Protein AF-K1RRK0-F1 (afdb_monomer_lite)

Structure (mmCIF, N/CA/C/O backbone):
data_AF-K1RRK0-F1
#
_entry.id   AF-K1RRK0-F1
#
loop_
_atom_site.group_PDB
_atom_site.id
_atom_site.type_symbol
_atom_site.label_atom_id
_atom_site.label_alt_id
_atom_site.label_comp_id
_atom_site.label_asym_id
_atom_site.label_entity_id
_atom_site.label_seq_id
_atom_site.pdbx_PDB_ins_code
_atom_site.Cartn_x
_atom_site.Cartn_y
_atom_site.Cartn_z
_atom_site.occupancy
_atom_site.B_iso_or_equiv
_atom_site.auth_seq_id
_atom_site.auth_comp_id
_atom_site.auth_asym_id
_atom_site.auth_atom_id
_atom_site.pdbx_PDB_model_num
ATOM 1 N N . ALA A 1 1 ? -14.732 8.824 18.176 1.00 75.38 1 ALA A N 1
ATOM 2 C CA . ALA A 1 1 ? -15.498 7.648 17.730 1.00 75.38 1 ALA A CA 1
ATOM 3 C C . ALA A 1 1 ? -16.719 8.051 16.905 1.00 75.38 1 ALA A C 1
ATOM 5 O O . ALA A 1 1 ? -17.350 9.071 17.189 1.00 75.38 1 ALA A O 1
ATOM 6 N N . LEU A 1 2 ? -17.026 7.263 15.872 1.00 87.94 2 LEU A N 1
ATOM 7 C CA . LEU A 1 2 ? -18.271 7.353 15.102 1.00 87.94 2 LEU A CA 1
ATOM 8 C C . LEU A 1 2 ? -19.446 6.807 15.921 1.00 87.94 2 LEU A C 1
ATOM 10 O O . LEU A 1 2 ? -19.281 5.897 16.734 1.00 87.94 2 LEU A O 1
ATOM 14 N N . THR A 1 3 ? -20.638 7.340 15.689 1.00 91.38 3 THR A N 1
ATOM 15 C CA . THR A 1 3 ? -21.885 6.834 16.266 1.00 91.38 3 THR A CA 1
ATOM 16 C C . THR A 1 3 ? -22.521 5.784 15.354 1.00 91.38 3 THR A C 1
ATOM 18 O O . THR A 1 3 ? -22.341 5.792 14.137 1.00 91.38 3 THR A O 1
ATOM 21 N N . ALA A 1 4 ? -23.341 4.899 15.927 1.00 91.94 4 ALA A N 1
ATOM 22 C CA . ALA A 1 4 ? -24.098 3.925 15.137 1.00 91.94 4 ALA A CA 1
ATOM 23 C C . ALA A 1 4 ? -25.054 4.592 14.128 1.00 91.94 4 ALA A C 1
ATOM 25 O O . ALA A 1 4 ? -25.314 4.025 13.070 1.00 91.94 4 ALA A O 1
ATOM 26 N N . GLY A 1 5 ? -25.567 5.788 14.445 1.00 93.75 5 GLY A N 1
ATOM 27 C CA . GLY A 1 5 ? -26.421 6.560 13.542 1.00 93.75 5 GLY A CA 1
ATOM 28 C C . GLY A 1 5 ? -25.680 7.010 12.286 1.00 93.75 5 GLY A C 1
ATOM 29 O O . GLY A 1 5 ? -26.199 6.847 11.190 1.00 93.75 5 GLY A O 1
ATOM 30 N N . GLU A 1 6 ? -24.443 7.488 12.435 1.00 92.50 6 GLU A N 1
ATOM 31 C CA . GLU A 1 6 ? -23.603 7.910 11.306 1.00 92.50 6 GLU A CA 1
ATOM 32 C C . GLU A 1 6 ? -23.271 6.746 10.375 1.00 92.50 6 GLU A C 1
ATOM 34 O O . GLU A 1 6 ? -23.384 6.875 9.161 1.00 92.50 6 GLU A O 1
ATOM 39 N N . VAL A 1 7 ? -22.937 5.581 10.936 1.00 92.38 7 VAL A N 1
ATOM 40 C CA . VAL A 1 7 ? -22.643 4.385 10.135 1.00 92.38 7 VAL A CA 1
ATOM 41 C C . VAL A 1 7 ? -23.888 3.901 9.387 1.00 92.38 7 VAL A C 1
ATOM 43 O O . VAL A 1 7 ? -23.796 3.529 8.223 1.00 92.38 7 VAL A O 1
ATOM 46 N N . ARG A 1 8 ? -25.067 3.920 10.022 1.00 92.50 8 ARG A N 1
ATOM 47 C CA . ARG A 1 8 ? -26.332 3.490 9.393 1.00 92.50 8 ARG A CA 1
ATOM 48 C C . ARG A 1 8 ? -26.886 4.485 8.373 1.00 92.50 8 ARG A C 1
ATOM 50 O O . ARG A 1 8 ? -27.751 4.101 7.595 1.00 92.50 8 ARG A O 1
ATOM 57 N N . ALA A 1 9 ? -26.436 5.738 8.401 1.00 92.38 9 ALA A N 1
ATOM 58 C CA . ALA A 1 9 ? -26.864 6.761 7.452 1.00 92.38 9 ALA A CA 1
ATOM 59 C C .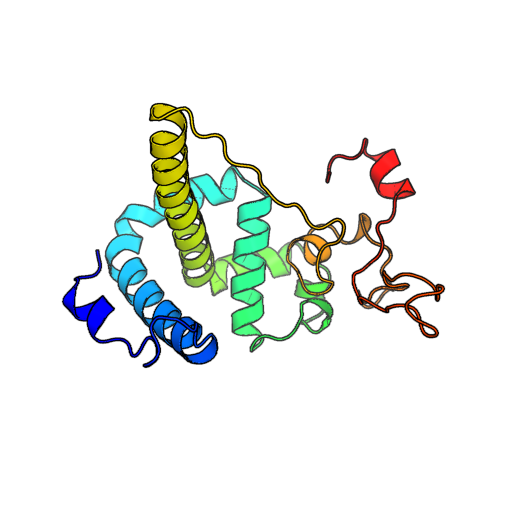 ALA A 1 9 ? -26.214 6.602 6.068 1.00 92.38 9 ALA A C 1
ATOM 61 O O . ALA A 1 9 ? -26.718 7.159 5.096 1.00 92.38 9 ALA A O 1
ATOM 62 N N . ILE A 1 10 ? -25.111 5.853 5.971 1.00 92.81 10 ILE A N 1
ATOM 63 C CA . ILE A 1 10 ? -24.484 5.519 4.694 1.00 92.81 10 ILE A CA 1
ATOM 64 C C . ILE A 1 10 ? -25.336 4.485 3.950 1.00 92.81 10 ILE A C 1
ATOM 66 O O . ILE A 1 10 ? -25.778 3.489 4.522 1.00 92.81 10 ILE A O 1
ATOM 70 N N . ASP A 1 11 ? -25.530 4.714 2.654 1.00 92.38 11 ASP A N 1
ATOM 71 C CA . ASP A 1 11 ? -26.096 3.729 1.738 1.00 92.38 11 ASP A CA 1
ATOM 72 C C . ASP A 1 11 ? -25.041 2.659 1.425 1.00 92.38 11 ASP A C 1
ATOM 74 O O . ASP A 1 11 ? -24.120 2.884 0.644 1.00 92.38 11 ASP A O 1
ATOM 78 N N . TRP A 1 12 ? -25.170 1.492 2.058 1.00 91.56 12 TRP A N 1
ATOM 79 C CA . TRP A 1 12 ? -24.264 0.352 1.876 1.00 91.56 12 TRP A CA 1
ATOM 80 C C . TRP A 1 12 ? -24.652 -0.565 0.706 1.00 91.56 12 TRP A C 1
ATOM 82 O O . TRP A 1 12 ? -24.030 -1.609 0.517 1.00 91.56 12 TRP A O 1
ATOM 92 N N . GLY A 1 13 ? -25.676 -0.197 -0.068 1.00 92.62 13 GLY A N 1
ATOM 93 C CA . GLY A 1 13 ? -26.348 -1.090 -1.005 1.00 92.62 13 GLY A CA 1
ATOM 94 C C . GLY A 1 13 ? -27.607 -1.721 -0.404 1.00 92.62 13 GLY A C 1
ATOM 95 O O . GLY A 1 13 ? -27.839 -1.706 0.804 1.00 92.62 13 GLY A O 1
ATOM 96 N N . ALA A 1 14 ? -28.459 -2.251 -1.282 1.00 91.88 14 ALA A N 1
ATOM 97 C CA . ALA A 1 14 ? -29.782 -2.756 -0.911 1.00 91.88 14 ALA A CA 1
ATOM 98 C C . ALA A 1 14 ? -29.838 -4.280 -0.716 1.00 91.88 14 ALA A C 1
ATOM 100 O O . ALA A 1 14 ? -30.764 -4.778 -0.076 1.00 91.88 14 ALA A O 1
ATOM 101 N N . ASP A 1 15 ? -28.883 -5.022 -1.282 1.00 94.44 15 ASP A N 1
ATOM 102 C CA . ASP A 1 15 ? -28.859 -6.484 -1.233 1.00 94.44 15 ASP A CA 1
ATOM 103 C C . ASP A 1 15 ? -27.865 -6.965 -0.162 1.00 94.44 15 ASP A C 1
ATOM 105 O O . ASP A 1 15 ? -26.659 -6.836 -0.358 1.00 94.44 15 ASP A O 1
ATOM 109 N N . PRO A 1 16 ? -28.323 -7.554 0.957 1.00 92.56 16 PRO A N 1
ATOM 110 C CA . PRO A 1 16 ? -27.433 -8.018 2.022 1.00 92.56 16 PRO A CA 1
ATOM 111 C C . PRO A 1 16 ? -26.533 -9.193 1.605 1.00 92.56 16 PRO A C 1
ATOM 113 O O . PRO A 1 16 ? -25.593 -9.519 2.328 1.00 92.56 16 PRO A O 1
ATOM 116 N N . MET A 1 17 ? -26.809 -9.841 0.469 1.00 96.38 17 MET A N 1
ATOM 117 C CA . MET A 1 17 ? -26.012 -10.946 -0.068 1.00 96.38 17 MET A CA 1
ATOM 118 C C . MET A 1 17 ? -24.996 -10.496 -1.124 1.00 96.38 17 MET A C 1
ATOM 120 O O . MET A 1 17 ? -24.262 -11.334 -1.654 1.00 96.38 17 MET A O 1
ATOM 124 N N . ARG A 1 18 ? -24.939 -9.199 -1.454 1.00 95.06 18 ARG A N 1
ATOM 125 C CA . ARG A 1 18 ? -24.016 -8.647 -2.452 1.00 95.06 18 ARG A CA 1
ATOM 126 C C . ARG A 1 18 ? -23.336 -7.386 -1.940 1.00 95.06 18 ARG A C 1
ATOM 128 O O . ARG A 1 18 ? -23.962 -6.513 -1.356 1.00 95.06 18 ARG A O 1
ATOM 135 N N . VAL A 1 19 ? -22.041 -7.273 -2.213 1.00 95.31 19 VAL A N 1
ATOM 136 C CA . VAL A 1 19 ? -21.280 -6.058 -1.911 1.00 95.31 19 VAL A CA 1
ATOM 137 C C . VAL A 1 19 ? -21.369 -5.113 -3.105 1.00 95.31 19 VAL A C 1
ATOM 139 O O . VAL A 1 19 ? -20.937 -5.462 -4.202 1.00 95.31 19 VAL A O 1
ATOM 142 N N . ASP A 1 20 ? -21.905 -3.913 -2.889 1.00 95.50 20 ASP A N 1
ATOM 143 C CA . ASP A 1 20 ? -21.789 -2.803 -3.838 1.00 95.50 20 ASP A CA 1
ATOM 144 C C . ASP A 1 20 ? -20.474 -2.058 -3.551 1.00 95.50 20 ASP A C 1
ATOM 146 O O . ASP A 1 20 ? -20.389 -1.242 -2.630 1.00 95.50 20 ASP A O 1
ATOM 150 N N . TYR A 1 21 ? -19.413 -2.410 -4.283 1.00 94.38 21 TYR A N 1
ATOM 151 C CA . TYR A 1 21 ? -18.067 -1.888 -4.026 1.00 94.38 21 TYR A CA 1
ATOM 152 C C . TYR A 1 21 ? -17.973 -0.369 -4.187 1.00 94.38 21 TYR A C 1
ATOM 154 O O . TYR A 1 21 ? -17.283 0.267 -3.389 1.00 94.38 21 TYR A O 1
ATOM 162 N N . ASP A 1 22 ? -18.692 0.215 -5.148 1.00 92.31 22 ASP A N 1
ATOM 163 C CA . ASP A 1 22 ? -18.673 1.658 -5.397 1.00 92.31 22 ASP A CA 1
ATOM 164 C C . ASP A 1 22 ? -19.292 2.412 -4.216 1.00 92.31 22 ASP A C 1
ATOM 166 O O . ASP A 1 22 ? -18.689 3.346 -3.672 1.00 92.31 22 ASP A O 1
ATOM 170 N N . ARG A 1 23 ? -20.463 1.958 -3.748 1.00 92.75 23 ARG A N 1
ATOM 171 C CA . ARG A 1 23 ? -21.131 2.538 -2.572 1.00 92.75 23 ARG A CA 1
ATOM 172 C C . ARG A 1 23 ? -20.316 2.358 -1.302 1.00 92.75 23 ARG A C 1
ATOM 174 O O . ARG A 1 23 ? -20.158 3.305 -0.532 1.00 92.75 23 ARG A O 1
ATOM 181 N N . VAL A 1 24 ? -19.767 1.162 -1.086 1.00 93.06 24 VAL A N 1
ATOM 182 C CA . VAL A 1 24 ? -18.931 0.875 0.086 1.00 93.06 24 VAL A CA 1
ATOM 183 C C . VAL A 1 24 ? -17.681 1.751 0.083 1.00 93.06 24 VAL A C 1
ATOM 185 O O . VAL A 1 24 ? -17.330 2.294 1.131 1.00 93.06 24 VAL A O 1
ATOM 188 N N . HIS A 1 25 ? -17.019 1.921 -1.062 1.00 90.62 25 HIS A N 1
ATOM 189 C CA . HIS A 1 25 ? -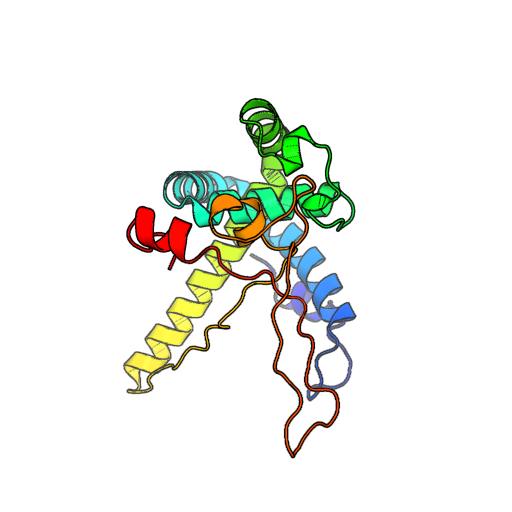15.828 2.759 -1.163 1.00 90.62 25 HIS A CA 1
ATOM 190 C C . HIS A 1 25 ? -16.150 4.225 -0.849 1.00 90.62 25 HIS A C 1
ATOM 192 O O . HIS A 1 25 ? -15.534 4.809 0.044 1.00 90.62 25 HIS A O 1
ATOM 198 N N . ALA A 1 26 ? -17.173 4.792 -1.495 1.00 88.12 26 ALA A N 1
ATOM 199 C CA . ALA A 1 26 ? -17.598 6.170 -1.250 1.00 88.12 26 ALA A CA 1
ATOM 200 C C . ALA A 1 26 ? -18.027 6.398 0.213 1.00 88.12 26 ALA A C 1
ATOM 202 O O . ALA A 1 26 ? -17.619 7.372 0.851 1.00 88.12 26 ALA A O 1
ATOM 203 N N . GLY A 1 27 ? -18.814 5.473 0.766 1.00 89.56 27 GLY A N 1
ATOM 204 C CA . GLY A 1 27 ? -19.329 5.551 2.129 1.00 89.56 27 GLY A CA 1
ATOM 205 C C . GLY A 1 27 ? -18.249 5.441 3.206 1.00 89.56 27 GLY A C 1
ATOM 206 O O . GLY A 1 27 ? -18.267 6.191 4.185 1.00 89.56 27 GLY A O 1
ATOM 207 N N . ARG A 1 28 ? -17.274 4.537 3.031 1.00 90.44 28 ARG A N 1
ATOM 208 C CA . ARG A 1 28 ? -16.175 4.359 3.996 1.00 90.44 28 ARG A CA 1
ATOM 209 C C . ARG A 1 28 ? -15.270 5.579 4.058 1.00 90.44 28 ARG A C 1
ATOM 211 O O . ARG A 1 28 ? -14.960 6.003 5.166 1.00 90.44 28 ARG A O 1
ATOM 218 N N . THR A 1 29 ? -14.908 6.168 2.919 1.00 87.31 29 THR A N 1
ATOM 219 C CA . THR A 1 29 ? -14.037 7.353 2.879 1.00 87.31 29 THR A CA 1
ATOM 220 C C . THR A 1 29 ? -14.615 8.502 3.708 1.00 87.31 29 THR A C 1
ATOM 222 O O . THR A 1 29 ? -13.925 9.040 4.572 1.00 87.31 29 THR A O 1
ATOM 225 N N . ALA A 1 30 ? -15.914 8.790 3.559 1.00 85.44 30 ALA A N 1
ATOM 226 C CA . ALA A 1 30 ? -16.581 9.835 4.338 1.00 85.44 30 ALA A CA 1
ATOM 227 C C . ALA A 1 30 ? -16.554 9.564 5.857 1.00 85.44 30 ALA A C 1
ATOM 229 O O . ALA A 1 30 ? -16.332 10.472 6.662 1.00 85.44 30 ALA A O 1
ATOM 230 N N . LEU A 1 31 ? -16.761 8.309 6.265 1.00 93.25 31 LEU A N 1
ATOM 231 C CA . LEU A 1 31 ? -16.715 7.922 7.676 1.00 93.25 31 LEU A CA 1
ATOM 232 C C . LEU A 1 31 ? -15.296 7.952 8.249 1.00 93.25 31 LEU A C 1
ATOM 234 O O . LEU A 1 31 ? -15.113 8.334 9.405 1.00 93.25 31 LEU A O 1
ATOM 238 N N . TRP A 1 32 ? -14.298 7.554 7.466 1.00 93.19 32 TRP A N 1
ATOM 239 C CA . TRP A 1 32 ? -12.895 7.550 7.871 1.00 93.19 32 TRP A CA 1
ATOM 240 C C . TRP A 1 32 ? -12.375 8.950 8.151 1.00 93.19 32 TRP A C 1
ATOM 242 O O . TRP A 1 32 ? -11.793 9.172 9.214 1.00 93.19 32 TRP A O 1
ATOM 252 N N . ASP A 1 33 ? -12.659 9.899 7.260 1.00 92.56 33 ASP A N 1
ATOM 253 C CA . ASP A 1 33 ? -12.281 11.296 7.457 1.00 92.56 33 ASP A CA 1
ATOM 254 C C . ASP A 1 33 ? -12.936 11.863 8.728 1.00 92.56 33 ASP A C 1
ATOM 256 O O . ASP A 1 33 ? -12.270 12.490 9.554 1.00 92.56 33 ASP A O 1
ATOM 260 N N . ALA A 1 34 ? -14.225 11.575 8.947 1.00 93.00 34 ALA A N 1
ATOM 261 C CA . ALA A 1 34 ? -14.945 12.018 10.139 1.00 93.00 34 ALA A CA 1
ATOM 262 C C . ALA A 1 34 ? -14.402 11.392 11.437 1.00 93.00 34 ALA A C 1
ATOM 264 O O . ALA A 1 34 ? -14.284 12.078 12.457 1.00 93.00 34 ALA A O 1
ATOM 265 N N . ALA A 1 35 ? -14.070 10.098 11.418 1.00 94.62 35 ALA A N 1
ATOM 266 C CA . ALA A 1 35 ? -13.484 9.404 12.561 1.00 94.62 35 ALA A CA 1
ATOM 267 C C . ALA A 1 35 ? -12.107 9.978 12.903 1.00 94.62 35 ALA A C 1
ATOM 269 O O . ALA A 1 35 ? -11.862 10.372 14.047 1.00 94.62 35 ALA A O 1
ATOM 270 N N . PHE A 1 36 ? -11.242 10.089 11.896 1.00 96.12 36 PHE A N 1
ATOM 271 C CA . PHE A 1 36 ? -9.888 10.581 12.073 1.00 96.12 36 PHE A CA 1
ATOM 272 C C . PHE A 1 36 ? -9.874 12.041 12.513 1.00 96.12 36 PHE A C 1
ATOM 274 O O . PHE A 1 36 ? -9.170 12.365 13.461 1.00 96.12 36 PHE A O 1
ATOM 281 N N . ALA A 1 37 ? -10.713 12.914 11.949 1.00 95.00 37 ALA A N 1
ATOM 282 C CA . ALA A 1 37 ? -10.805 14.309 12.386 1.00 95.00 37 ALA A CA 1
ATOM 283 C C . ALA A 1 37 ? -11.089 14.450 13.898 1.00 95.00 37 ALA A C 1
ATOM 285 O O . ALA A 1 37 ? -10.586 15.373 14.538 1.00 95.00 37 ALA A O 1
ATOM 286 N N . ARG A 1 38 ? -11.852 13.518 14.489 1.00 95.12 38 ARG A N 1
ATOM 287 C CA . ARG A 1 38 ? -12.178 13.507 15.930 1.00 95.12 38 ARG A CA 1
ATOM 288 C C . ARG A 1 38 ? -11.056 12.961 16.809 1.00 95.12 38 ARG A C 1
ATOM 290 O O . ARG A 1 38 ? -10.994 13.306 17.984 1.00 95.12 38 ARG A O 1
ATOM 297 N N . GLU A 1 39 ? -10.213 12.086 16.270 1.00 95.62 39 GLU A N 1
ATOM 298 C CA . GLU A 1 39 ? -9.217 11.322 17.037 1.00 95.62 39 GLU A CA 1
ATOM 299 C C . GLU A 1 39 ? -7.771 11.707 16.700 1.00 95.62 39 GLU A C 1
ATOM 301 O O . GLU A 1 39 ? -6.847 11.340 17.421 1.00 95.62 39 GLU A O 1
ATOM 306 N N . LYS A 1 40 ? -7.556 12.503 15.649 1.00 95.38 40 LYS A N 1
ATOM 307 C CA . LYS A 1 40 ? -6.238 12.892 15.139 1.00 95.38 40 LYS A CA 1
ATOM 308 C C . LYS A 1 40 ? -5.342 13.456 16.231 1.00 95.38 40 LYS A C 1
ATOM 310 O O . LYS A 1 40 ? -4.191 13.048 16.340 1.00 95.38 40 LYS A O 1
ATOM 315 N N . ALA A 1 41 ? -5.856 14.381 17.042 1.00 95.81 41 ALA A N 1
ATOM 316 C CA . ALA A 1 41 ? -5.056 15.057 18.060 1.00 95.81 41 ALA A CA 1
ATOM 317 C C . ALA A 1 41 ? -4.457 14.077 19.085 1.00 95.81 41 ALA A C 1
ATOM 319 O O . ALA A 1 41 ? -3.301 14.236 19.473 1.00 95.81 41 ALA A O 1
ATOM 320 N N . SER A 1 42 ? -5.212 13.053 19.494 1.00 96.50 42 SER A N 1
ATOM 321 C CA . SER A 1 42 ? -4.737 12.035 20.437 1.00 96.50 42 SER A CA 1
ATOM 322 C C . SER A 1 42 ? -3.962 10.906 19.755 1.00 96.50 42 SER A C 1
ATOM 324 O O . SER A 1 42 ? -3.025 10.377 20.349 1.00 96.50 42 SER A O 1
ATOM 326 N N . ALA A 1 43 ? -4.316 10.538 18.521 1.00 96.50 43 ALA A N 1
ATOM 327 C CA . ALA A 1 43 ? -3.696 9.429 17.800 1.00 96.50 43 ALA A CA 1
ATOM 328 C C . ALA A 1 43 ? -2.350 9.798 17.150 1.00 96.50 43 ALA A C 1
ATOM 330 O O . ALA A 1 43 ? -1.454 8.957 17.082 1.00 96.50 43 ALA A O 1
ATOM 331 N N . ALA A 1 44 ? -2.173 11.045 16.695 1.00 97.69 44 ALA A N 1
ATOM 332 C CA . ALA A 1 44 ? -1.027 11.453 15.877 1.00 97.69 44 ALA A CA 1
ATOM 333 C C . ALA A 1 44 ? 0.355 11.092 16.462 1.00 97.69 44 ALA A C 1
ATOM 335 O O . ALA A 1 44 ? 1.190 10.616 15.692 1.00 97.69 44 ALA A O 1
ATOM 336 N N . PRO A 1 45 ? 0.641 11.244 17.774 1.00 98.31 45 PRO A N 1
ATOM 337 C CA . PRO A 1 45 ? 1.938 10.843 18.325 1.00 98.31 45 PRO A CA 1
ATOM 338 C C . PRO A 1 45 ? 2.243 9.350 18.134 1.00 98.31 45 PRO A C 1
ATOM 340 O O . PRO A 1 45 ? 3.343 9.000 17.708 1.00 98.31 45 PRO A O 1
ATOM 343 N N . ALA A 1 46 ? 1.266 8.476 18.393 1.00 98.19 46 ALA A N 1
ATOM 344 C CA . ALA A 1 46 ? 1.425 7.032 18.224 1.00 98.19 46 ALA A CA 1
ATOM 345 C C . ALA A 1 46 ? 1.554 6.647 16.743 1.00 98.19 46 ALA A C 1
ATOM 347 O O . ALA A 1 46 ? 2.396 5.825 16.392 1.00 98.19 46 ALA A O 1
ATOM 348 N N . LEU A 1 47 ? 0.782 7.295 15.866 1.00 98.38 47 LEU A N 1
ATOM 349 C CA . LEU A 1 47 ? 0.858 7.072 14.420 1.00 98.38 47 LEU A CA 1
ATOM 350 C C . LEU A 1 47 ? 2.220 7.482 13.850 1.00 98.38 47 LEU A C 1
ATOM 352 O O . LEU A 1 47 ? 2.803 6.740 13.065 1.00 98.38 47 LEU A O 1
ATOM 356 N N . ARG A 1 48 ? 2.774 8.621 14.283 1.00 98.06 48 ARG A N 1
ATOM 357 C CA . ARG A 1 48 ? 4.127 9.044 13.884 1.00 98.06 48 ARG A CA 1
ATOM 358 C C . ARG A 1 48 ? 5.199 8.083 14.385 1.00 98.06 48 ARG A C 1
ATOM 360 O O . ARG A 1 48 ? 6.136 7.796 13.647 1.00 98.06 48 ARG A O 1
ATOM 367 N N . ALA A 1 49 ? 5.053 7.562 15.603 1.00 98.19 49 ALA A N 1
ATOM 368 C CA . ALA A 1 49 ? 5.955 6.538 16.120 1.00 98.19 49 ALA A CA 1
ATOM 369 C C . ALA A 1 49 ? 5.887 5.248 15.282 1.00 98.19 49 ALA A C 1
ATOM 371 O O . ALA A 1 49 ? 6.931 4.713 14.918 1.00 98.19 49 ALA A O 1
ATOM 372 N N . ALA A 1 50 ? 4.684 4.798 14.908 1.00 97.88 50 ALA A N 1
ATOM 373 C CA . ALA A 1 50 ? 4.497 3.634 14.041 1.00 97.88 50 ALA A CA 1
ATOM 374 C C . ALA A 1 50 ? 5.119 3.845 12.649 1.00 97.88 50 ALA A C 1
ATOM 376 O O . ALA A 1 50 ? 5.875 3.001 12.182 1.00 97.88 50 ALA A O 1
ATOM 377 N N . LEU A 1 51 ? 4.887 5.003 12.023 1.00 98.12 51 LEU A N 1
ATOM 378 C CA . LEU A 1 51 ? 5.494 5.368 10.734 1.00 98.12 51 LEU A CA 1
ATOM 379 C C . LEU A 1 51 ? 7.030 5.432 10.790 1.00 98.12 51 LEU A C 1
ATOM 381 O O . LEU A 1 51 ? 7.696 5.189 9.787 1.00 98.12 51 LEU A O 1
ATOM 385 N N . ALA A 1 52 ? 7.609 5.789 11.938 1.00 97.25 52 ALA A N 1
ATOM 386 C CA . ALA A 1 52 ? 9.058 5.794 12.121 1.00 97.25 52 ALA A CA 1
ATOM 387 C C . ALA A 1 52 ? 9.631 4.386 12.357 1.00 97.25 52 ALA A C 1
ATOM 389 O O . ALA A 1 52 ? 10.765 4.123 11.961 1.00 97.25 52 ALA A O 1
ATOM 390 N N . ALA A 1 53 ? 8.866 3.506 13.006 1.00 97.44 53 ALA A N 1
ATOM 391 C CA . ALA A 1 53 ? 9.283 2.148 13.343 1.00 97.44 53 ALA A CA 1
ATOM 392 C C . ALA A 1 53 ? 9.132 1.160 12.175 1.00 97.44 53 ALA A C 1
ATOM 394 O O . ALA A 1 53 ? 9.947 0.252 12.047 1.00 97.44 53 ALA A O 1
ATOM 395 N N . GLU A 1 54 ? 8.123 1.353 11.321 1.00 96.94 54 GLU A N 1
ATOM 396 C CA . GLU A 1 54 ? 7.719 0.406 10.277 1.00 96.94 54 GLU A CA 1
ATOM 397 C C . GLU A 1 54 ? 7.880 1.025 8.874 1.00 96.94 54 GLU A C 1
ATOM 399 O O . GLU A 1 54 ? 6.997 1.757 8.410 1.00 96.94 54 GLU A O 1
ATOM 404 N N . PRO A 1 55 ? 8.985 0.742 8.152 1.00 95.50 55 PRO A N 1
ATOM 405 C CA . PRO A 1 55 ? 9.241 1.333 6.838 1.00 95.50 55 PRO A CA 1
ATOM 406 C C . PRO A 1 55 ? 8.142 1.057 5.807 1.00 95.50 55 PRO A C 1
ATOM 408 O O . PRO A 1 55 ? 7.743 1.972 5.088 1.00 95.50 55 PRO A O 1
ATOM 411 N N . TRP A 1 56 ? 7.600 -0.167 5.783 1.00 97.38 56 TRP A N 1
ATOM 412 C CA . TRP A 1 56 ? 6.522 -0.544 4.861 1.00 97.38 56 TRP A CA 1
ATOM 413 C C . TRP A 1 56 ? 5.267 0.314 5.077 1.00 97.38 56 TRP A C 1
ATOM 415 O O . TRP A 1 56 ? 4.621 0.715 4.112 1.00 97.38 56 TRP A O 1
ATOM 425 N N . LEU A 1 57 ? 4.947 0.648 6.334 1.00 98.56 57 LEU A N 1
ATOM 426 C CA . LEU A 1 57 ? 3.783 1.460 6.674 1.00 98.56 57 LEU A CA 1
ATOM 427 C C . LEU A 1 57 ? 3.983 2.894 6.193 1.00 98.56 57 LEU A C 1
ATOM 429 O O . LEU A 1 57 ? 3.066 3.497 5.640 1.00 98.56 57 LEU A O 1
ATOM 433 N N . ARG A 1 58 ? 5.189 3.444 6.372 1.00 98.25 58 ARG A N 1
ATOM 434 C CA . ARG A 1 58 ? 5.526 4.779 5.870 1.00 98.25 58 ARG A CA 1
ATOM 435 C C . ARG A 1 58 ? 5.432 4.854 4.352 1.00 98.25 58 ARG A C 1
ATOM 437 O O . ARG A 1 58 ? 4.834 5.801 3.844 1.00 98.25 58 ARG A O 1
ATOM 444 N N . ASP A 1 59 ? 5.997 3.873 3.654 1.00 98.56 59 ASP A N 1
ATOM 445 C CA . ASP A 1 59 ? 5.933 3.802 2.195 1.00 98.56 59 ASP A CA 1
ATOM 446 C C . ASP A 1 59 ? 4.488 3.642 1.712 1.00 98.56 59 ASP A C 1
ATOM 448 O O . ASP A 1 59 ? 4.048 4.412 0.863 1.00 98.56 59 ASP A O 1
ATOM 452 N N . TYR A 1 60 ? 3.705 2.741 2.308 1.00 98.88 60 TYR A N 1
ATOM 453 C CA . TYR A 1 60 ? 2.287 2.571 1.985 1.00 98.88 60 TYR A CA 1
ATOM 454 C C . TYR A 1 60 ? 1.478 3.859 2.200 1.00 98.88 60 TYR A C 1
ATOM 456 O O . TYR A 1 60 ? 0.747 4.294 1.312 1.00 98.88 60 TYR A O 1
ATOM 464 N N . CYS A 1 61 ? 1.609 4.501 3.362 1.00 98.81 61 CYS A N 1
ATOM 465 C CA . CYS A 1 61 ? 0.823 5.690 3.686 1.00 98.81 61 CYS A CA 1
ATOM 466 C C . CYS A 1 61 ? 1.183 6.884 2.794 1.00 98.81 61 CYS A C 1
ATOM 468 O O . CYS A 1 61 ? 0.291 7.629 2.389 1.00 98.81 61 CYS A O 1
ATOM 470 N N . LEU A 1 62 ? 2.468 7.054 2.461 1.00 98.81 62 LEU A N 1
ATOM 471 C CA . LEU A 1 62 ? 2.900 8.083 1.517 1.00 98.81 62 LEU A CA 1
ATOM 472 C C . LEU A 1 62 ? 2.440 7.768 0.092 1.00 98.81 62 LEU A C 1
ATOM 474 O O . LEU A 1 62 ? 1.941 8.665 -0.582 1.00 98.81 62 LEU A O 1
ATOM 478 N 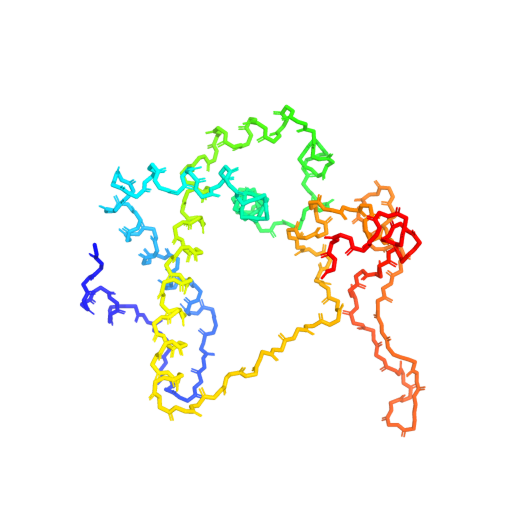N . TYR A 1 63 ? 2.553 6.511 -0.346 1.00 98.88 63 TYR A N 1
ATOM 479 C CA . TYR A 1 63 ? 2.049 6.056 -1.642 1.00 98.88 63 TYR A CA 1
ATOM 480 C C . TYR A 1 63 ? 0.565 6.393 -1.798 1.00 98.88 63 TYR A C 1
ATOM 482 O O . TYR A 1 63 ? 0.180 7.018 -2.782 1.00 98.88 63 TYR A O 1
ATOM 490 N N . MET A 1 64 ? -0.259 6.038 -0.808 1.00 98.75 64 MET A N 1
ATOM 491 C CA . MET A 1 64 ? -1.699 6.291 -0.854 1.00 98.75 64 MET A CA 1
ATOM 492 C C . MET A 1 64 ? -2.014 7.791 -0.880 1.00 98.75 64 MET A C 1
ATOM 494 O O . MET A 1 64 ? -2.796 8.230 -1.721 1.00 98.75 64 MET A O 1
ATOM 498 N N . ALA A 1 65 ? -1.349 8.591 -0.041 1.00 98.69 65 ALA A N 1
ATOM 499 C CA . ALA A 1 65 ? -1.557 10.037 -0.006 1.00 98.69 65 ALA A CA 1
ATOM 500 C C . ALA A 1 65 ? -1.159 10.721 -1.327 1.00 98.69 65 ALA A C 1
ATOM 502 O O . ALA A 1 65 ? -1.877 11.593 -1.819 1.00 98.69 65 ALA A O 1
ATOM 503 N N . VAL A 1 66 ? -0.031 10.321 -1.926 1.00 98.81 66 VAL A N 1
ATOM 504 C CA . VAL A 1 66 ? 0.389 10.838 -3.236 1.00 98.81 66 VAL A CA 1
ATOM 505 C C . VAL A 1 66 ? -0.576 10.370 -4.319 1.00 98.81 66 VAL A C 1
ATOM 507 O O . VAL A 1 66 ? -0.992 11.180 -5.139 1.00 98.81 66 VAL A O 1
ATOM 510 N N . LYS A 1 67 ? -1.003 9.104 -4.307 1.00 98.75 67 LYS A N 1
ATOM 511 C CA . LYS A 1 67 ? -1.971 8.578 -5.275 1.00 98.75 67 LYS A CA 1
ATOM 512 C C . LYS A 1 67 ? -3.267 9.381 -5.285 1.00 98.75 67 LYS A C 1
ATOM 514 O O . LYS A 1 67 ? -3.761 9.725 -6.356 1.00 98.75 67 LYS A O 1
ATOM 519 N N . GLU A 1 68 ? -3.795 9.706 -4.109 1.00 97.75 68 GLU A N 1
ATOM 520 C CA . GLU A 1 68 ? -4.979 10.556 -3.969 1.00 97.75 68 GLU A CA 1
ATOM 521 C C . GLU A 1 68 ? -4.745 11.962 -4.532 1.00 97.75 68 GLU A C 1
ATOM 523 O O . GLU A 1 68 ? -5.567 12.456 -5.303 1.00 97.75 68 GLU A O 1
ATOM 528 N N . GLU A 1 69 ? -3.606 12.588 -4.216 1.00 98.38 69 GLU A N 1
ATOM 529 C CA . GLU A 1 69 ? -3.241 13.894 -4.777 1.00 98.38 69 GLU A CA 1
ATOM 530 C C . GLU A 1 69 ? -3.137 13.867 -6.310 1.00 98.38 69 GLU A C 1
ATOM 532 O O . GLU A 1 69 ? -3.533 14.822 -6.977 1.00 98.38 69 GLU A O 1
ATOM 537 N N . GLN A 1 70 ? -2.634 12.771 -6.876 1.00 98.38 70 GLN A N 1
ATOM 538 C CA . GLN A 1 70 ? -2.506 12.578 -8.321 1.00 98.38 70 GLN A CA 1
ATOM 539 C C . GLN A 1 70 ? -3.812 12.087 -8.976 1.00 98.38 70 GLN A C 1
ATOM 541 O O . GLN A 1 70 ? -3.794 11.585 -10.100 1.00 98.38 70 GLN A O 1
ATOM 546 N N . GLY A 1 71 ? -4.957 12.196 -8.290 1.00 97.62 71 GLY A N 1
ATOM 547 C CA . GLY A 1 71 ? -6.268 11.836 -8.839 1.00 97.62 71 GLY A CA 1
ATOM 548 C C . GLY A 1 71 ? -6.434 10.339 -9.114 1.00 97.62 71 GLY A C 1
ATOM 549 O O . GLY A 1 71 ? -7.182 9.956 -10.010 1.00 97.62 71 GLY A O 1
ATOM 550 N N . GLY A 1 72 ? -5.712 9.491 -8.380 1.00 97.62 72 GLY A N 1
ATOM 551 C CA . GLY A 1 72 ? -5.722 8.039 -8.552 1.00 97.62 72 GLY A CA 1
ATOM 552 C C . GLY A 1 72 ? -4.749 7.517 -9.609 1.00 97.62 72 GLY A C 1
ATOM 553 O O . GLY A 1 72 ? -4.725 6.308 -9.841 1.00 97.62 72 GLY A O 1
ATOM 554 N N . ALA A 1 73 ? -3.947 8.385 -10.237 1.00 98.38 73 ALA A N 1
ATOM 555 C CA . ALA A 1 73 ? -2.964 7.967 -11.230 1.00 98.38 73 ALA A CA 1
ATOM 556 C C . ALA A 1 73 ? -1.958 6.955 -10.642 1.00 98.38 73 ALA A C 1
ATOM 558 O O . ALA A 1 73 ? -1.564 7.092 -9.478 1.00 98.38 73 ALA A O 1
ATOM 559 N N . PRO A 1 74 ? -1.514 5.964 -11.431 1.00 98.25 74 PRO A N 1
ATOM 560 C CA . PRO A 1 74 ? -0.522 4.994 -10.987 1.00 98.25 74 PRO A CA 1
ATOM 561 C C . PRO A 1 74 ? 0.847 5.644 -10.771 1.00 98.25 74 PRO A C 1
ATOM 563 O O . PRO A 1 74 ? 1.168 6.650 -11.409 1.00 98.25 74 PRO A O 1
ATOM 566 N N . TRP A 1 75 ? 1.683 5.054 -9.911 1.00 98.50 75 TRP A N 1
ATOM 567 C CA . TRP A 1 75 ? 2.946 5.686 -9.490 1.00 98.50 75 TRP A CA 1
ATOM 568 C C . TRP A 1 75 ? 3.917 5.997 -10.632 1.00 98.50 75 TRP A C 1
ATOM 570 O O . TRP A 1 75 ? 4.611 7.012 -10.609 1.00 98.50 75 TRP A O 1
ATOM 580 N N . TYR A 1 76 ? 3.930 5.158 -11.664 1.00 97.25 76 TYR A N 1
ATOM 581 C CA . TYR A 1 76 ? 4.765 5.334 -12.851 1.00 97.25 76 TYR A CA 1
ATOM 582 C C . TYR A 1 76 ? 4.320 6.502 -13.750 1.00 97.25 76 TYR A C 1
ATOM 584 O O . TYR A 1 76 ? 5.048 6.880 -14.663 1.00 97.25 76 TYR A O 1
ATOM 592 N N . ALA A 1 77 ? 3.147 7.095 -13.494 1.00 98.00 77 ALA A N 1
ATOM 593 C CA . ALA A 1 77 ? 2.650 8.296 -14.169 1.00 98.00 77 ALA A CA 1
ATOM 594 C C . ALA A 1 77 ? 2.836 9.580 -13.335 1.00 98.00 77 ALA A C 1
ATOM 596 O O . ALA A 1 77 ? 2.463 10.666 -13.781 1.00 98.00 77 ALA A O 1
ATOM 597 N N . TRP A 1 78 ? 3.381 9.480 -12.119 1.00 98.31 78 TRP A N 1
ATOM 598 C CA . TRP A 1 78 ? 3.604 10.634 -11.247 1.00 98.31 78 TRP A CA 1
ATOM 599 C C . TRP A 1 78 ? 4.761 11.512 -11.737 1.00 98.31 78 TRP A C 1
ATOM 601 O O . TRP A 1 78 ? 5.609 11.055 -12.508 1.00 98.31 78 TRP A O 1
ATOM 611 N N . PRO A 1 79 ? 4.862 12.767 -11.250 1.00 98.00 79 PRO A N 1
ATOM 612 C CA . PRO A 1 79 ? 6.040 13.591 -11.482 1.00 98.00 79 PRO A CA 1
ATOM 613 C C . PRO A 1 79 ? 7.323 12.828 -11.155 1.00 98.00 79 PRO A C 1
ATOM 615 O O . PRO A 1 79 ? 7.438 12.231 -10.081 1.00 98.00 79 PRO A O 1
ATOM 618 N N . GLN A 1 80 ? 8.298 12.892 -12.063 1.00 97.75 80 GLN A N 1
ATOM 619 C CA . GLN A 1 80 ? 9.519 12.088 -12.000 1.00 97.75 80 GLN A CA 1
ATOM 620 C C . GLN A 1 80 ? 10.201 12.081 -10.615 1.00 97.75 80 GLN A C 1
ATOM 622 O O . GLN A 1 80 ? 10.557 11.002 -10.152 1.00 97.75 80 GLN A O 1
ATOM 627 N N . PRO A 1 81 ? 10.330 13.206 -9.878 1.00 98.25 81 PRO A N 1
ATOM 628 C CA . PRO A 1 81 ? 10.943 13.172 -8.549 1.00 98.25 81 PRO A CA 1
ATOM 629 C C . PRO A 1 81 ? 10.199 12.304 -7.518 1.00 98.25 81 PRO A C 1
ATOM 631 O O . PRO A 1 81 ? 10.837 11.777 -6.611 1.00 98.25 81 PRO A O 1
ATOM 634 N N . LEU A 1 82 ? 8.873 12.159 -7.633 1.00 98.31 82 LEU A N 1
ATOM 635 C CA . LEU A 1 82 ? 8.061 11.286 -6.775 1.00 98.31 82 LEU A CA 1
ATOM 636 C C . LEU A 1 82 ? 8.090 9.836 -7.263 1.00 98.31 82 LEU A C 1
ATOM 638 O O . LEU A 1 82 ? 8.244 8.926 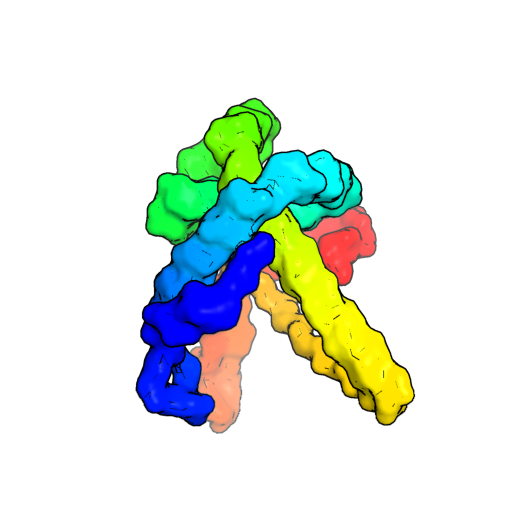-6.447 1.00 98.31 82 LEU A O 1
ATOM 642 N N . ARG A 1 83 ? 7.996 9.630 -8.584 1.00 97.88 83 ARG A N 1
ATOM 643 C CA . ARG A 1 83 ? 8.129 8.314 -9.227 1.00 97.88 83 ARG A CA 1
ATOM 644 C C . ARG A 1 83 ? 9.461 7.660 -8.860 1.00 97.88 83 ARG A C 1
ATOM 646 O O . ARG A 1 83 ? 9.479 6.559 -8.326 1.00 97.88 83 ARG A O 1
ATOM 653 N N . ASP A 1 84 ? 10.551 8.400 -9.051 1.00 97.00 84 ASP A N 1
ATOM 654 C CA . ASP A 1 84 ? 11.931 7.956 -8.829 1.00 97.00 84 ASP A CA 1
ATOM 655 C C . ASP A 1 84 ? 12.360 8.110 -7.355 1.00 97.00 84 ASP A C 1
ATOM 657 O O . ASP A 1 84 ? 13.523 7.896 -7.012 1.00 97.00 84 ASP A O 1
ATOM 661 N N . ARG A 1 85 ? 11.432 8.499 -6.466 1.00 97.44 85 ARG A N 1
ATOM 662 C CA . ARG A 1 85 ? 11.633 8.544 -5.008 1.00 97.44 85 ARG A CA 1
ATOM 663 C C . ARG A 1 85 ? 12.822 9.398 -4.559 1.00 97.44 85 ARG A C 1
ATOM 665 O O . ARG A 1 85 ? 13.534 9.061 -3.613 1.00 97.44 85 ARG A O 1
ATOM 672 N N . SER A 1 86 ? 13.006 10.556 -5.188 1.00 98.00 86 SER A N 1
ATOM 673 C CA . SER A 1 86 ? 13.982 11.550 -4.737 1.00 98.00 86 SER A CA 1
ATOM 674 C C . SER A 1 86 ? 13.738 11.916 -3.272 1.00 98.00 86 SER A C 1
ATOM 676 O O . SER A 1 86 ? 12.632 12.314 -2.901 1.00 98.00 86 SER A O 1
ATOM 678 N N . ALA A 1 87 ? 14.782 11.850 -2.440 1.00 98.12 87 ALA A N 1
ATOM 679 C CA . ALA A 1 87 ? 14.678 12.122 -1.006 1.00 98.12 87 ALA A CA 1
ATOM 680 C C . ALA A 1 87 ? 14.050 13.496 -0.704 1.00 98.12 87 ALA A C 1
ATOM 682 O O . ALA A 1 87 ? 13.230 13.615 0.205 1.00 98.12 87 ALA A O 1
ATOM 683 N N . ALA A 1 88 ? 14.385 14.518 -1.498 1.00 98.44 88 ALA A N 1
ATOM 684 C CA . ALA A 1 88 ? 13.819 15.856 -1.351 1.00 98.44 88 ALA A CA 1
ATOM 685 C C . ALA A 1 88 ? 12.323 15.895 -1.707 1.00 98.44 88 ALA A C 1
ATOM 687 O O . ALA A 1 88 ? 11.538 16.524 -1.001 1.00 98.44 88 ALA A O 1
ATOM 688 N N . ALA A 1 89 ? 11.918 15.194 -2.771 1.00 98.50 89 ALA A N 1
ATOM 689 C CA . ALA A 1 89 ? 10.520 15.131 -3.190 1.00 98.50 89 ALA A CA 1
ATOM 690 C C . ALA A 1 89 ? 9.661 14.354 -2.184 1.00 98.50 89 ALA A C 1
ATOM 692 O O . ALA A 1 89 ? 8.566 14.800 -1.847 1.00 98.50 89 ALA A O 1
ATOM 693 N N . LEU A 1 90 ? 10.175 13.240 -1.653 1.00 98.50 90 LEU A N 1
ATOM 694 C CA . LEU A 1 90 ? 9.492 12.464 -0.618 1.00 98.50 90 LEU A CA 1
ATOM 695 C C . LEU A 1 90 ? 9.354 13.249 0.689 1.00 98.50 90 LEU A C 1
ATOM 697 O O . LEU A 1 90 ? 8.291 13.221 1.301 1.00 98.50 90 LEU A O 1
ATOM 701 N N . ALA A 1 91 ? 10.397 13.970 1.113 1.00 98.19 91 ALA A N 1
ATOM 702 C CA . ALA A 1 91 ? 10.331 14.819 2.302 1.00 98.19 91 ALA A CA 1
ATOM 703 C C . ALA A 1 91 ? 9.289 15.937 2.141 1.00 98.19 91 ALA A C 1
ATOM 705 O O . ALA A 1 91 ? 8.447 16.117 3.019 1.00 98.19 91 ALA A O 1
ATOM 706 N N . ALA A 1 92 ? 9.292 16.622 0.992 1.00 98.62 92 ALA A N 1
ATOM 707 C CA . ALA A 1 92 ? 8.309 17.658 0.688 1.00 98.62 92 ALA A CA 1
ATOM 708 C C . ALA A 1 92 ? 6.876 17.102 0.624 1.00 98.62 92 ALA A C 1
ATOM 710 O O . ALA A 1 92 ? 5.946 17.740 1.112 1.00 98.62 92 ALA A O 1
ATOM 711 N N . ALA A 1 93 ? 6.685 15.909 0.051 1.00 98.62 93 ALA A N 1
ATOM 712 C CA . ALA A 1 93 ? 5.383 15.250 0.010 1.00 98.62 93 ALA A CA 1
ATOM 713 C C . ALA A 1 93 ? 4.901 14.838 1.408 1.00 98.62 93 ALA A C 1
ATOM 715 O O . ALA A 1 93 ? 3.739 15.058 1.724 1.00 98.62 93 ALA A O 1
ATOM 716 N N . LEU A 1 94 ? 5.779 14.304 2.263 1.00 98.06 94 LEU A N 1
ATOM 717 C CA . LEU A 1 94 ? 5.436 13.951 3.646 1.00 98.06 94 LEU A CA 1
ATOM 718 C C . LEU A 1 94 ? 5.000 15.164 4.469 1.00 98.06 94 LEU A C 1
ATOM 720 O O . LEU A 1 94 ? 4.042 15.062 5.224 1.00 98.06 94 LEU A O 1
ATOM 724 N N . GLU A 1 95 ? 5.678 16.301 4.318 1.00 98.06 95 GLU A N 1
ATOM 725 C CA . GLU A 1 95 ? 5.295 17.539 5.003 1.00 98.06 95 GLU A CA 1
ATOM 726 C C . GLU A 1 95 ? 3.958 18.073 4.478 1.00 98.06 95 GLU A C 1
ATOM 728 O O . GLU A 1 95 ? 3.045 18.369 5.247 1.00 98.06 95 GLU A O 1
ATOM 733 N N . ARG A 1 96 ? 3.815 18.146 3.151 1.00 98.50 96 ARG A N 1
ATOM 734 C CA . ARG A 1 96 ? 2.620 18.682 2.493 1.00 98.50 96 ARG A CA 1
ATOM 735 C C . ARG A 1 96 ? 1.379 17.806 2.692 1.00 98.50 96 ARG A C 1
ATOM 737 O O . ARG A 1 96 ? 0.272 18.336 2.720 1.00 98.50 96 ARG A O 1
ATOM 744 N N . LEU A 1 97 ? 1.555 16.490 2.809 1.00 98.69 97 LEU A N 1
ATOM 745 C CA . LEU A 1 97 ? 0.480 15.498 2.914 1.00 98.69 97 LEU A CA 1
ATOM 746 C C . LEU A 1 97 ? 0.381 14.855 4.310 1.00 98.69 97 LEU A C 1
ATOM 748 O O . LEU A 1 97 ? -0.259 13.810 4.424 1.00 98.69 97 LEU A O 1
ATOM 752 N N . ASP A 1 98 ? 0.968 15.452 5.362 1.00 98.25 98 ASP A N 1
ATOM 753 C CA . ASP A 1 98 ? 1.032 14.874 6.726 1.00 98.25 98 ASP A CA 1
ATOM 754 C C . ASP A 1 98 ? -0.335 14.350 7.193 1.00 98.25 98 ASP A C 1
ATOM 756 O O . ASP A 1 98 ? -0.458 13.211 7.633 1.00 98.25 98 ASP A O 1
ATOM 760 N N . ASP A 1 99 ? -1.398 15.131 6.995 1.00 97.69 99 ASP A N 1
ATOM 761 C CA . ASP A 1 99 ? -2.756 14.755 7.392 1.00 97.69 99 ASP A CA 1
ATOM 762 C C . ASP A 1 99 ? -3.276 13.496 6.685 1.00 97.69 99 ASP A C 1
ATOM 764 O O . ASP A 1 99 ? -3.889 12.643 7.331 1.00 97.69 99 ASP A O 1
ATOM 768 N N . ARG A 1 100 ? -3.024 13.355 5.377 1.00 98.25 100 ARG A N 1
ATOM 769 C CA . ARG A 1 100 ? -3.443 12.172 4.604 1.00 98.25 100 ARG A CA 1
ATOM 770 C C . ARG A 1 100 ? -2.586 10.960 4.945 1.00 98.25 100 ARG A C 1
ATOM 772 O O . ARG A 1 100 ? -3.118 9.870 5.141 1.00 98.25 100 ARG A O 1
ATOM 779 N N . VAL A 1 101 ? -1.277 11.150 5.110 1.00 98.75 101 VAL A N 1
ATOM 780 C CA . VAL A 1 101 ? -0.357 10.093 5.555 1.00 98.75 101 VAL A CA 1
ATOM 781 C C . VAL A 1 101 ? -0.777 9.560 6.928 1.00 98.75 101 VAL A C 1
ATOM 783 O O . VAL A 1 101 ? -0.866 8.345 7.122 1.00 98.75 101 VAL A O 1
ATOM 786 N N . LEU A 1 102 ? -1.096 10.450 7.871 1.00 98.62 102 LEU A N 1
ATOM 787 C CA . LEU A 1 102 ? -1.571 10.064 9.198 1.00 98.62 102 LEU A CA 1
ATOM 788 C C . LEU A 1 102 ? -2.948 9.397 9.153 1.00 98.62 102 LEU A C 1
ATOM 790 O O . LEU A 1 102 ? -3.167 8.457 9.914 1.00 98.62 102 LEU A O 1
ATOM 794 N N . LEU A 1 103 ? -3.853 9.816 8.264 1.00 98.38 103 LEU A N 1
ATOM 795 C CA . LEU A 1 103 ? -5.118 9.110 8.064 1.00 98.38 103 LEU A CA 1
ATOM 796 C C . LEU A 1 103 ? -4.878 7.666 7.604 1.00 98.38 103 LEU A C 1
ATOM 798 O O . LEU A 1 103 ? -5.433 6.743 8.196 1.00 98.38 103 LEU A O 1
ATOM 802 N N . HIS A 1 104 ? -4.045 7.431 6.588 1.00 98.62 104 HIS A N 1
ATOM 803 C CA . HIS A 1 104 ? -3.767 6.062 6.138 1.00 98.62 104 HIS A CA 1
ATOM 804 C C . HIS A 1 104 ? -3.104 5.220 7.235 1.00 98.62 104 HIS A C 1
ATOM 806 O O . HIS A 1 104 ? -3.462 4.053 7.406 1.00 98.62 104 HIS A O 1
ATOM 812 N N . ALA A 1 105 ? -2.218 5.820 8.037 1.00 98.69 105 ALA A N 1
ATOM 813 C CA . ALA A 1 105 ? -1.626 5.151 9.193 1.00 98.69 105 ALA A CA 1
ATOM 814 C C . ALA A 1 105 ? -2.687 4.809 10.251 1.00 98.69 105 ALA A C 1
ATOM 816 O O . ALA A 1 105 ? -2.674 3.714 10.816 1.00 98.69 105 ALA A O 1
ATOM 817 N N . TYR A 1 106 ? -3.637 5.716 10.497 1.00 98.19 106 TYR A N 1
ATOM 818 C CA . TYR A 1 106 ? -4.771 5.483 11.391 1.00 98.19 106 TYR A CA 1
ATOM 819 C C . TYR A 1 106 ? -5.622 4.304 10.913 1.00 98.19 106 TYR A C 1
ATOM 821 O O . TYR A 1 106 ? -5.937 3.417 11.704 1.00 98.19 106 TYR A O 1
ATOM 829 N N . LEU A 1 107 ? -5.923 4.236 9.615 1.00 97.56 107 LEU A N 1
ATOM 830 C CA . LEU A 1 107 ? -6.707 3.145 9.035 1.00 97.56 107 LEU A CA 1
ATOM 831 C C . LEU A 1 107 ? -5.999 1.789 9.142 1.00 97.56 107 LEU A C 1
ATOM 833 O O . LEU A 1 107 ? -6.638 0.806 9.514 1.00 97.56 107 LEU A O 1
ATOM 837 N N . GLN A 1 108 ? -4.689 1.729 8.887 1.00 98.38 108 GLN A N 1
ATOM 838 C CA . GLN A 1 108 ? -3.897 0.503 9.068 1.00 98.38 108 GLN A CA 1
ATOM 839 C C . GLN A 1 108 ? -3.809 0.075 10.541 1.00 98.38 108 GLN A C 1
ATOM 841 O O . GLN A 1 108 ? -3.902 -1.114 10.860 1.00 98.38 108 GLN A O 1
ATOM 846 N N . THR A 1 109 ? -3.699 1.046 11.452 1.00 96.81 109 THR A N 1
ATOM 847 C CA . THR A 1 109 ? -3.705 0.798 12.902 1.00 96.81 109 THR A CA 1
ATOM 848 C C . THR A 1 109 ? -5.042 0.214 13.350 1.00 96.81 109 THR A C 1
ATOM 850 O O . THR A 1 109 ? -5.081 -0.785 14.069 1.00 96.81 109 THR A O 1
ATOM 853 N N . GLU A 1 110 ? -6.149 0.802 12.897 1.00 96.00 110 GLU A N 1
ATOM 854 C CA . GLU A 1 110 ? -7.494 0.352 13.248 1.00 96.00 110 GLU A CA 1
ATOM 855 C C . GLU A 1 110 ? -7.814 -1.020 12.641 1.00 96.00 110 GLU A C 1
ATOM 857 O O . GLU A 1 110 ? -8.388 -1.871 13.324 1.00 96.00 110 GLU A O 1
ATOM 862 N N . PHE A 1 111 ? -7.380 -1.278 11.403 1.00 97.38 111 PHE A N 1
ATOM 863 C CA . PHE A 1 111 ? -7.479 -2.601 10.788 1.00 97.38 111 PHE A CA 1
ATOM 864 C C . PHE A 1 111 ? -6.741 -3.655 11.617 1.00 97.38 111 PHE A C 1
ATOM 866 O O . PHE A 1 111 ? -7.343 -4.657 12.002 1.00 97.38 111 PHE A O 1
ATOM 873 N N . THR A 1 112 ? -5.473 -3.406 11.955 1.00 97.62 112 THR A N 1
ATOM 874 C CA . THR A 1 112 ? -4.662 -4.323 12.770 1.00 97.62 112 THR A CA 1
ATOM 875 C C . THR A 1 112 ? -5.316 -4.585 14.122 1.00 97.62 112 THR A C 1
ATOM 877 O O . THR A 1 112 ? -5.472 -5.738 14.519 1.00 97.62 112 THR A O 1
ATOM 880 N N . ARG A 1 113 ? -5.801 -3.533 14.797 1.00 96.94 113 ARG A N 1
ATOM 881 C CA . ARG A 1 113 ? -6.490 -3.646 16.090 1.00 96.94 113 ARG A CA 1
ATOM 882 C C . ARG A 1 113 ? -7.729 -4.542 16.014 1.00 96.94 113 ARG A C 1
ATOM 884 O O . ARG A 1 113 ? -7.948 -5.372 16.897 1.00 96.94 113 ARG A O 1
ATOM 891 N N . GLN A 1 114 ? -8.562 -4.359 14.990 1.00 97.88 114 GLN A N 1
ATOM 892 C CA . GLN A 1 114 ? -9.771 -5.164 14.800 1.00 97.88 114 GLN A CA 1
ATOM 893 C C . GLN A 1 114 ? -9.431 -6.606 14.403 1.00 97.88 114 GLN A C 1
ATOM 895 O O . GLN A 1 114 ? -10.022 -7.546 14.939 1.00 97.88 114 GLN A O 1
ATOM 900 N N . TRP A 1 115 ? -8.456 -6.790 13.512 1.00 98.56 115 TRP A N 1
ATOM 901 C CA . TRP A 1 115 ? -7.993 -8.104 13.075 1.00 98.56 115 TRP A CA 1
ATOM 902 C C . TRP A 1 115 ? -7.398 -8.920 14.226 1.00 98.56 115 TRP A C 1
ATOM 904 O O . TRP A 1 115 ? -7.729 -10.095 14.388 1.00 98.56 115 TRP A O 1
ATOM 914 N N . ASP A 1 116 ? -6.598 -8.290 15.086 1.00 98.44 116 ASP A N 1
ATOM 915 C CA . ASP A 1 116 ? -6.027 -8.932 16.268 1.00 98.44 116 ASP A CA 1
ATOM 916 C C . ASP A 1 116 ? -7.100 -9.406 17.246 1.00 98.44 116 ASP A C 1
ATOM 918 O O . ASP A 1 116 ? -6.983 -10.504 17.791 1.00 98.44 116 ASP A O 1
ATOM 922 N N . ALA A 1 117 ? -8.177 -8.636 17.427 1.00 98.56 117 ALA A N 1
ATOM 923 C CA . ALA A 1 117 ? -9.303 -9.048 18.259 1.00 98.56 117 ALA A CA 1
ATOM 924 C C . ALA A 1 117 ? -10.015 -10.291 17.691 1.00 98.56 117 ALA A C 1
ATOM 926 O O . ALA A 1 117 ? -10.311 -11.227 18.438 1.00 98.56 117 ALA A O 1
ATOM 927 N N . VAL A 1 118 ? -10.238 -10.338 16.372 1.00 98.44 118 VAL A N 1
ATOM 928 C CA . VAL A 1 118 ? -10.822 -11.508 15.689 1.00 98.44 118 VAL A CA 1
ATOM 929 C C . VAL A 1 118 ? -9.908 -12.726 15.823 1.00 98.44 118 VAL A C 1
ATOM 931 O O . VAL A 1 118 ? -10.363 -13.805 16.208 1.00 98.44 118 VAL A O 1
ATOM 934 N N . ARG A 1 119 ? -8.609 -12.555 15.561 1.00 98.38 119 ARG A N 1
ATOM 935 C CA . ARG A 1 119 ? -7.607 -13.621 15.662 1.00 98.38 119 ARG A CA 1
ATOM 936 C C . ARG A 1 119 ? -7.503 -14.169 17.083 1.00 98.38 119 ARG A C 1
ATOM 938 O O . ARG A 1 119 ? -7.507 -15.385 17.267 1.00 98.38 119 ARG A O 1
ATOM 945 N N . ALA A 1 120 ? -7.460 -13.291 18.084 1.00 98.56 120 ALA A N 1
ATOM 946 C CA . ALA A 1 120 ? -7.436 -13.684 19.489 1.00 98.56 120 ALA A CA 1
ATO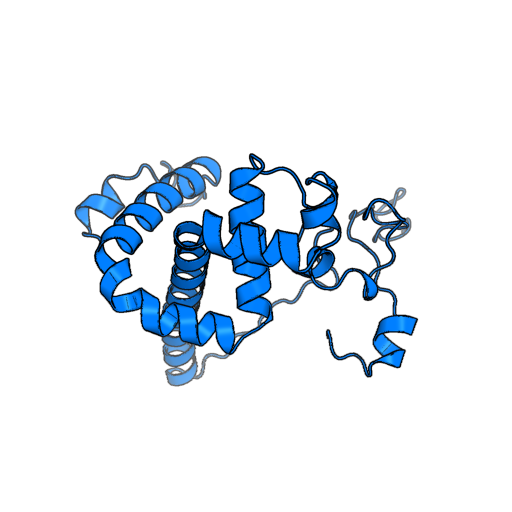M 947 C C . ALA A 1 120 ? -8.687 -14.489 19.869 1.00 98.56 120 ALA A C 1
ATOM 949 O O . ALA A 1 120 ? -8.574 -15.534 20.511 1.00 98.56 120 ALA A O 1
ATOM 950 N N . TYR A 1 121 ? -9.868 -14.050 19.422 1.00 98.69 121 TYR A N 1
ATOM 951 C CA . TYR A 1 121 ? -11.117 -14.767 19.664 1.00 98.69 121 TYR A CA 1
ATOM 952 C C . TYR A 1 121 ? -11.130 -16.153 19.004 1.00 98.69 121 TYR A C 1
ATOM 954 O O . TYR A 1 121 ? -11.471 -17.136 19.661 1.00 98.69 121 TYR A O 1
ATOM 962 N N . ALA A 1 122 ? -10.712 -16.258 17.739 1.00 98.62 122 ALA A N 1
ATOM 963 C CA . ALA A 1 122 ? -10.617 -17.533 17.028 1.00 98.62 122 ALA A CA 1
ATOM 964 C C . ALA A 1 122 ? -9.671 -18.513 17.745 1.00 98.62 122 ALA A C 1
ATOM 966 O O . ALA A 1 122 ? -10.051 -19.651 18.033 1.00 98.62 122 ALA A O 1
ATOM 967 N N . HIS A 1 123 ? -8.473 -18.049 18.116 1.00 98.25 123 HIS A N 1
ATOM 968 C CA . HIS A 1 123 ? -7.477 -18.864 18.813 1.00 98.25 123 HIS A CA 1
ATOM 969 C C . HIS A 1 123 ? -7.966 -19.343 20.185 1.00 98.25 123 HIS A C 1
ATOM 971 O O . HIS A 1 123 ? -7.747 -20.502 20.536 1.00 98.25 123 HIS A O 1
ATOM 977 N N . ALA A 1 124 ? -8.680 -18.496 20.935 1.00 98.62 124 ALA A N 1
ATOM 978 C CA . ALA A 1 124 ? -9.281 -18.877 22.215 1.00 98.62 124 ALA A CA 1
ATOM 979 C C . ALA A 1 124 ? -10.309 -20.020 22.086 1.00 98.62 124 ALA A C 1
ATOM 981 O O . ALA A 1 124 ? -10.558 -20.730 23.057 1.00 98.62 124 ALA A O 1
ATOM 982 N N . HIS A 1 125 ? -10.862 -20.233 20.888 1.00 98.62 125 HIS A N 1
ATOM 983 C CA . HIS A 1 125 ? -11.806 -21.309 20.575 1.00 98.62 125 HIS A CA 1
ATOM 984 C C . HIS A 1 125 ? -11.169 -22.455 19.772 1.00 98.62 125 HIS A C 1
ATOM 986 O O . HIS A 1 125 ? -11.877 -23.276 19.191 1.00 98.62 125 HIS A O 1
ATOM 992 N N . GLY A 1 126 ? -9.835 -22.525 19.710 1.00 98.50 126 GLY A N 1
ATOM 993 C CA . GLY A 1 126 ? -9.119 -23.581 18.988 1.00 98.50 126 GLY A CA 1
ATOM 994 C C . GLY A 1 126 ? -9.234 -23.497 17.461 1.00 98.50 126 GLY A C 1
ATOM 995 O O . GLY A 1 126 ? -8.841 -24.433 16.765 1.00 98.50 126 GLY A O 1
ATOM 996 N N . VAL A 1 127 ? -9.746 -22.387 16.923 1.00 98.69 127 VAL A N 1
ATOM 997 C CA . VAL A 1 127 ? -9.835 -22.139 15.481 1.00 98.69 127 VAL A CA 1
ATOM 998 C C . VAL A 1 127 ? -8.531 -21.505 15.007 1.00 98.69 127 VAL A C 1
ATOM 1000 O O . VAL A 1 127 ? -8.084 -20.505 15.562 1.00 98.69 127 VAL A O 1
ATOM 1003 N N . ARG A 1 128 ? -7.921 -22.071 13.960 1.00 97.94 128 ARG A N 1
ATOM 1004 C CA . ARG A 1 128 ? -6.740 -21.502 13.289 1.00 97.94 128 ARG A CA 1
ATOM 1005 C C . ARG A 1 128 ? -7.156 -20.774 12.015 1.00 97.94 128 ARG A C 1
ATOM 1007 O O . ARG A 1 128 ? -8.088 -21.204 11.342 1.00 97.94 128 ARG A O 1
ATOM 1014 N N . ILE A 1 129 ? -6.435 -19.707 11.681 1.00 97.81 129 ILE A N 1
ATOM 1015 C CA . ILE A 1 129 ? -6.665 -18.902 10.477 1.00 97.81 129 ILE A CA 1
ATOM 1016 C C . ILE A 1 129 ? -5.589 -19.241 9.444 1.00 97.81 129 ILE A C 1
ATOM 1018 O O . ILE A 1 129 ? -4.402 -19.244 9.767 1.00 97.81 129 ILE A O 1
ATOM 1022 N N . ILE A 1 130 ? -6.011 -19.523 8.212 1.00 97.94 130 ILE A N 1
ATOM 1023 C CA . ILE A 1 130 ? -5.130 -19.713 7.057 1.00 97.94 130 ILE A CA 1
ATOM 1024 C C . ILE A 1 130 ? -5.233 -18.443 6.213 1.00 97.94 130 ILE A C 1
ATOM 1026 O O . ILE A 1 130 ? -6.330 -18.078 5.795 1.00 97.94 130 ILE A O 1
ATOM 1030 N N . GLY A 1 131 ? -4.109 -17.750 6.033 1.00 96.56 131 GLY A N 1
ATOM 1031 C CA . GLY A 1 131 ? -4.015 -16.620 5.112 1.00 96.56 131 GLY A CA 1
ATOM 1032 C C . GLY A 1 131 ? -3.817 -17.084 3.672 1.00 96.56 131 GLY A C 1
ATOM 1033 O O . GLY A 1 131 ? -3.516 -18.250 3.424 1.00 96.56 131 GLY A O 1
ATOM 1034 N N . ASP A 1 132 ? -3.947 -16.148 2.743 1.00 97.38 132 ASP A N 1
ATOM 1035 C CA . ASP A 1 132 ? -3.661 -16.350 1.326 1.00 97.38 132 ASP A CA 1
ATOM 1036 C C . ASP A 1 132 ? -2.720 -15.231 0.871 1.00 97.38 132 ASP A C 1
ATOM 1038 O O . ASP A 1 132 ? -2.987 -14.055 1.130 1.00 97.38 132 ASP A O 1
ATOM 1042 N N . LEU A 1 133 ? -1.593 -15.606 0.270 1.00 95.69 133 LEU A N 1
ATOM 1043 C CA . LEU A 1 133 ? -0.568 -14.680 -0.192 1.00 95.69 133 LEU A CA 1
ATOM 1044 C C . LEU A 1 133 ? -0.433 -14.835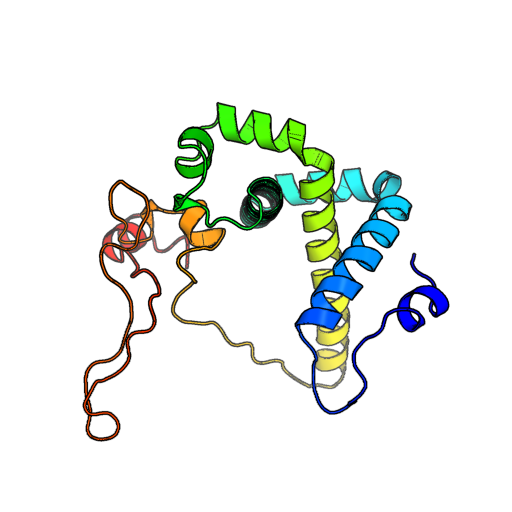 -1.710 1.00 95.69 133 LEU A C 1
ATOM 1046 O O . LEU A 1 133 ? 0.071 -15.866 -2.167 1.00 95.69 133 LEU A O 1
ATOM 1050 N N . PRO A 1 134 ? -0.849 -13.829 -2.500 1.00 96.19 134 PRO A N 1
ATOM 1051 C CA . PRO A 1 134 ? -0.619 -13.837 -3.935 1.00 96.19 134 PRO A CA 1
ATOM 1052 C C . PRO A 1 134 ? 0.874 -13.961 -4.246 1.00 96.19 134 PRO A C 1
ATOM 1054 O O . PRO A 1 134 ? 1.697 -13.283 -3.636 1.00 96.19 134 PRO A O 1
ATOM 1057 N N . MET A 1 135 ? 1.224 -14.790 -5.234 1.00 96.06 135 MET A N 1
ATOM 1058 C CA . MET A 1 135 ? 2.619 -14.930 -5.673 1.00 96.06 135 MET A CA 1
ATOM 1059 C C . MET A 1 135 ? 3.190 -13.604 -6.180 1.00 96.06 135 MET A C 1
ATOM 1061 O O . MET A 1 135 ? 4.365 -13.336 -5.966 1.00 96.06 135 MET A O 1
ATOM 1065 N N . TYR A 1 136 ? 2.378 -12.791 -6.858 1.00 97.50 136 TYR A N 1
ATOM 1066 C CA . TYR A 1 136 ? 2.796 -11.515 -7.428 1.00 97.50 136 TYR A CA 1
ATOM 1067 C C . TYR A 1 136 ? 1.997 -10.350 -6.849 1.00 97.50 136 TYR A C 1
ATOM 1069 O O . TYR A 1 136 ? 0.801 -10.469 -6.583 1.00 97.50 136 TYR A O 1
ATOM 1077 N N . VAL A 1 137 ? 2.652 -9.195 -6.749 1.00 97.62 137 VAL A N 1
ATOM 1078 C CA . VAL A 1 137 ? 2.019 -7.908 -6.427 1.00 97.62 137 VAL A CA 1
ATOM 1079 C C . VAL A 1 137 ? 1.506 -7.214 -7.693 1.00 97.62 137 VAL A C 1
ATOM 1081 O O . VAL A 1 137 ? 1.869 -7.585 -8.810 1.00 97.62 137 VAL A O 1
ATOM 1084 N N . ALA A 1 138 ? 0.622 -6.227 -7.551 1.00 97.62 138 ALA A N 1
ATOM 1085 C CA . ALA A 1 138 ? 0.156 -5.420 -8.682 1.00 97.62 138 ALA A CA 1
ATOM 1086 C C . ALA A 1 138 ? 1.261 -4.450 -9.156 1.00 97.62 138 ALA A C 1
ATOM 1088 O O . ALA A 1 138 ? 2.032 -3.982 -8.323 1.00 97.62 138 ALA A O 1
ATOM 1089 N N . PRO A 1 139 ? 1.336 -4.099 -10.457 1.00 97.31 139 PRO A N 1
ATOM 1090 C CA . PRO A 1 139 ? 2.335 -3.146 -10.955 1.00 97.31 139 PRO A CA 1
ATOM 1091 C C . PRO A 1 139 ? 2.186 -1.761 -10.317 1.00 97.31 139 PRO A C 1
ATOM 1093 O O . PRO A 1 139 ? 3.174 -1.105 -10.002 1.00 97.31 139 PRO A O 1
ATOM 1096 N N . ASP A 1 140 ? 0.947 -1.327 -10.098 1.00 98.38 140 ASP A N 1
ATOM 1097 C CA . ASP A 1 140 ? 0.635 -0.094 -9.391 1.00 98.38 140 ASP A CA 1
ATOM 1098 C C . ASP A 1 140 ? 0.382 -0.377 -7.903 1.00 98.38 140 ASP A C 1
ATOM 1100 O O . ASP A 1 140 ? -0.762 -0.416 -7.443 1.00 98.38 140 ASP A O 1
ATOM 1104 N N . SER A 1 141 ? 1.463 -0.619 -7.159 1.00 98.56 141 SER A N 1
ATOM 1105 C CA . SER A 1 141 ? 1.434 -0.836 -5.712 1.00 98.56 141 SER A CA 1
ATOM 1106 C C . SER A 1 141 ? 2.544 -0.070 -4.995 1.00 98.56 141 SER A C 1
ATOM 1108 O O . SER A 1 141 ? 3.548 0.326 -5.594 1.00 98.56 141 SER A O 1
ATOM 1110 N N . ALA A 1 142 ? 2.372 0.110 -3.682 1.00 98.62 142 ALA A N 1
ATOM 1111 C CA . ALA A 1 142 ? 3.412 0.668 -2.825 1.00 98.62 142 ALA A CA 1
ATOM 1112 C C . ALA A 1 142 ? 4.674 -0.209 -2.817 1.00 98.62 142 ALA A C 1
ATOM 1114 O O . ALA A 1 142 ? 5.771 0.328 -2.711 1.00 98.62 142 ALA A O 1
ATOM 1115 N N . ASP A 1 143 ? 4.534 -1.530 -2.970 1.00 98.31 143 ASP A N 1
ATOM 1116 C CA . ASP A 1 143 ? 5.655 -2.476 -2.978 1.00 98.31 143 ASP A CA 1
ATOM 1117 C C . ASP A 1 143 ? 6.582 -2.236 -4.170 1.00 98.31 143 ASP A C 1
ATOM 1119 O O . ASP A 1 143 ? 7.788 -2.069 -3.993 1.00 98.31 143 ASP A O 1
ATOM 1123 N N . VAL A 1 144 ? 6.012 -2.163 -5.379 1.00 98.44 144 VAL A N 1
ATOM 1124 C CA . VAL A 1 144 ? 6.781 -1.941 -6.612 1.00 98.44 144 VAL A CA 1
ATOM 1125 C C . VAL A 1 144 ? 7.375 -0.539 -6.620 1.00 98.44 144 VAL A C 1
ATOM 1127 O O . VAL A 1 144 ? 8.550 -0.373 -6.937 1.00 98.44 144 VAL A O 1
ATOM 1130 N N . TRP A 1 145 ? 6.592 0.463 -6.210 1.00 98.62 145 TRP A N 1
ATOM 1131 C CA . TRP A 1 145 ? 7.079 1.835 -6.109 1.00 98.62 145 TRP A CA 1
ATOM 1132 C C . TRP A 1 145 ? 8.232 1.958 -5.109 1.00 98.62 145 TRP A C 1
ATOM 1134 O O . TRP A 1 145 ? 9.230 2.605 -5.413 1.00 98.62 145 TRP A O 1
ATOM 1144 N N . ALA A 1 146 ? 8.124 1.350 -3.924 1.00 98.19 146 ALA A N 1
ATOM 1145 C CA . ALA A 1 146 ? 9.116 1.494 -2.863 1.00 98.19 146 ALA A CA 1
ATOM 1146 C C . ALA A 1 146 ? 10.371 0.637 -3.067 1.00 98.19 146 ALA A C 1
ATOM 1148 O O . ALA A 1 146 ? 11.440 1.011 -2.578 1.00 98.19 146 ALA A O 1
ATOM 1149 N N . GLN A 1 147 ? 10.250 -0.489 -3.774 1.00 97.56 147 GLN A N 1
ATOM 1150 C CA . GLN A 1 147 ? 11.317 -1.472 -3.975 1.00 97.56 147 GLN A CA 1
ATOM 1151 C C . GLN A 1 147 ? 11.500 -1.833 -5.462 1.00 97.56 147 GLN A C 1
ATOM 1153 O O . GLN A 1 147 ? 11.537 -3.016 -5.801 1.00 97.56 147 GLN A O 1
ATOM 1158 N N . PRO A 1 148 ? 11.666 -0.854 -6.376 1.00 96.94 148 PRO A N 1
ATOM 1159 C CA . PRO A 1 148 ? 11.649 -1.105 -7.820 1.00 96.94 148 PRO A CA 1
ATOM 1160 C C . PRO A 1 148 ? 12.768 -2.049 -8.276 1.00 96.94 148 PRO A C 1
ATOM 1162 O O . PRO A 1 148 ? 12.588 -2.799 -9.226 1.00 96.94 148 PRO A O 1
ATOM 1165 N N . ALA A 1 149 ? 13.900 -2.071 -7.561 1.00 96.69 149 ALA A N 1
ATOM 1166 C CA . ALA A 1 149 ? 15.032 -2.957 -7.842 1.00 96.69 149 ALA A CA 1
ATOM 1167 C C . ALA A 1 149 ? 14.728 -4.454 -7.633 1.00 96.69 149 ALA A C 1
ATOM 1169 O O . ALA A 1 149 ? 15.479 -5.294 -8.115 1.00 96.69 149 ALA A O 1
ATOM 1170 N N . GLN A 1 150 ? 13.645 -4.791 -6.926 1.00 98.19 150 GLN A N 1
ATOM 1171 C CA . GLN A 1 150 ? 13.208 -6.176 -6.717 1.00 98.19 150 GLN A CA 1
ATOM 1172 C C . GLN A 1 150 ? 12.370 -6.707 -7.893 1.00 98.19 150 GLN A C 1
ATOM 1174 O O . GLN A 1 150 ? 11.984 -7.877 -7.915 1.00 98.19 150 GLN A O 1
ATOM 1179 N N . PHE A 1 151 ? 12.081 -5.860 -8.885 1.00 98.31 151 PHE A N 1
ATOM 1180 C CA . PHE A 1 151 ? 11.196 -6.154 -10.005 1.00 98.31 151 PHE A CA 1
ATOM 1181 C C . PHE A 1 151 ? 11.875 -5.859 -11.340 1.00 98.31 151 PHE A C 1
ATOM 1183 O O . PHE A 1 151 ? 12.725 -4.980 -11.467 1.00 98.31 151 PHE A O 1
ATOM 1190 N N . ARG A 1 152 ? 11.453 -6.574 -12.382 1.00 98.06 152 ARG A N 1
ATOM 1191 C CA . ARG A 1 152 ? 11.918 -6.354 -13.754 1.00 98.06 152 ARG A CA 1
ATOM 1192 C C . ARG A 1 152 ? 11.161 -5.199 -14.395 1.00 98.06 152 ARG A C 1
ATOM 1194 O O . ARG A 1 152 ? 10.174 -5.414 -15.101 1.00 98.06 152 ARG A O 1
ATOM 1201 N N . LEU A 1 153 ? 11.648 -3.984 -14.180 1.00 97.75 153 LEU A N 1
ATOM 1202 C CA . LEU A 1 153 ? 11.061 -2.759 -14.718 1.00 97.75 153 LEU A CA 1
ATOM 1203 C C . LEU A 1 153 ? 11.914 -2.167 -15.849 1.00 97.75 153 LEU A C 1
ATOM 1205 O O . LEU A 1 153 ? 13.119 -2.406 -15.926 1.00 97.75 153 LEU A O 1
ATOM 1209 N N . ASP A 1 154 ? 11.283 -1.412 -16.739 1.00 96.12 154 ASP A N 1
ATOM 1210 C CA . ASP A 1 154 ? 11.957 -0.555 -17.710 1.00 96.12 154 ASP A CA 1
ATOM 1211 C C . ASP A 1 154 ? 12.347 0.809 -17.082 1.00 96.12 154 ASP A C 1
ATOM 1213 O O . ASP A 1 154 ? 11.996 1.083 -15.928 1.00 96.12 154 ASP A O 1
ATOM 1217 N N . PRO A 1 155 ? 13.089 1.684 -17.795 1.00 94.19 155 PRO A N 1
ATOM 1218 C CA . PRO A 1 155 ? 13.496 2.991 -17.264 1.00 94.19 155 PRO A CA 1
ATOM 1219 C C . PRO A 1 155 ? 12.344 3.941 -16.900 1.00 94.19 155 PRO A C 1
ATOM 1221 O O . PRO A 1 155 ? 12.573 4.910 -16.173 1.00 94.19 155 PRO A O 1
ATOM 1224 N N . ASP A 1 156 ? 11.130 3.687 -17.392 1.00 93.50 156 ASP A N 1
ATOM 1225 C CA . ASP A 1 156 ? 9.937 4.481 -17.092 1.00 93.50 156 ASP A CA 1
ATOM 1226 C C . ASP A 1 156 ? 9.127 3.921 -15.912 1.00 93.50 156 ASP A C 1
ATOM 1228 O O . ASP A 1 156 ? 8.150 4.541 -15.481 1.00 93.50 156 ASP A O 1
ATOM 1232 N N . GLY A 1 157 ? 9.564 2.793 -15.341 1.00 93.06 157 GLY A N 1
ATOM 1233 C CA . GLY A 1 157 ? 8.938 2.138 -14.198 1.00 93.06 157 GLY A CA 1
ATOM 1234 C C . GLY A 1 157 ? 7.830 1.152 -14.574 1.00 93.06 157 GLY A C 1
ATOM 1235 O O . GLY A 1 157 ? 7.125 0.673 -13.687 1.00 93.06 157 GLY A O 1
ATOM 1236 N N . GLN A 1 158 ? 7.659 0.831 -15.860 1.00 96.06 158 GLN A N 1
ATOM 1237 C CA . GLN A 1 158 ? 6.710 -0.194 -16.303 1.00 96.06 158 GLN A CA 1
ATOM 1238 C C . GLN A 1 158 ? 7.326 -1.592 -16.213 1.00 96.06 158 GLN A C 1
ATOM 1240 O O . GLN A 1 158 ? 8.538 -1.737 -16.363 1.00 96.06 158 GLN A O 1
ATOM 1245 N N . PRO A 1 159 ? 6.522 -2.655 -16.039 1.00 96.69 159 PRO A N 1
ATOM 1246 C CA . PRO A 1 159 ? 7.016 -4.021 -16.173 1.00 96.69 159 PRO A CA 1
ATOM 1247 C C . PRO A 1 159 ? 7.621 -4.269 -17.564 1.00 96.69 159 PRO A C 1
ATOM 1249 O O . PRO A 1 159 ? 6.930 -4.156 -18.574 1.00 96.69 159 PRO A O 1
ATOM 1252 N N . SER A 1 160 ? 8.893 -4.676 -17.628 1.00 95.19 160 SER A N 1
ATOM 1253 C CA . SER A 1 160 ? 9.538 -5.059 -18.902 1.00 95.19 160 SER A CA 1
ATOM 1254 C C . SER A 1 160 ? 9.042 -6.413 -19.425 1.00 95.19 160 SER A C 1
ATOM 1256 O O . SER A 1 160 ? 9.097 -6.699 -20.621 1.00 95.19 160 SER A O 1
ATOM 1258 N N . ALA A 1 161 ? 8.530 -7.244 -18.518 1.00 94.12 161 ALA A N 1
ATOM 1259 C CA . ALA A 1 161 ? 7.771 -8.453 -18.784 1.00 94.12 161 ALA A CA 1
ATOM 1260 C C . ALA A 1 161 ? 6.740 -8.645 -17.665 1.00 94.12 161 ALA A C 1
ATOM 1262 O O . ALA A 1 161 ? 6.943 -8.184 -16.538 1.00 94.12 161 ALA A O 1
ATOM 1263 N N . VAL A 1 162 ? 5.653 -9.352 -17.972 1.00 97.00 162 VAL A N 1
ATOM 1264 C CA . VAL A 1 162 ? 4.547 -9.572 -17.035 1.00 97.00 162 VAL A CA 1
ATOM 1265 C C . VAL A 1 162 ? 4.266 -11.050 -16.800 1.00 97.00 162 VAL A C 1
ATOM 1267 O O . VAL A 1 162 ? 4.579 -11.903 -17.631 1.00 97.00 162 VAL A O 1
ATOM 1270 N N . ALA A 1 163 ? 3.662 -11.341 -15.653 1.00 97.56 163 ALA A N 1
ATOM 1271 C CA . ALA A 1 163 ? 3.234 -12.674 -15.270 1.00 97.56 163 ALA A CA 1
ATOM 1272 C C . ALA A 1 163 ? 2.055 -13.180 -16.112 1.00 97.56 163 ALA A C 1
ATOM 1274 O O . ALA A 1 163 ? 1.213 -12.417 -16.601 1.00 97.56 163 ALA A O 1
ATOM 1275 N N . GLY A 1 164 ? 1.988 -14.501 -16.221 1.00 97.00 164 GLY A N 1
ATOM 1276 C CA . GLY A 1 164 ? 0.937 -15.234 -16.901 1.00 97.00 164 GLY A CA 1
ATOM 1277 C C . GLY A 1 164 ? 1.216 -16.732 -16.867 1.00 97.00 164 GLY A C 1
ATOM 1278 O O . GLY A 1 164 ? 2.220 -17.182 -16.309 1.00 97.00 164 GLY A O 1
ATOM 1279 N N . VAL A 1 165 ? 0.339 -17.496 -17.503 1.00 97.38 165 VAL A N 1
ATOM 1280 C CA . VAL A 1 165 ? 0.527 -18.928 -17.753 1.00 97.38 165 VAL A CA 1
ATOM 1281 C C . VAL A 1 165 ? 0.383 -19.211 -19.247 1.00 97.38 165 VAL A C 1
ATOM 1283 O O . VAL A 1 165 ? -0.430 -18.563 -19.912 1.00 97.38 165 VAL A O 1
ATOM 1286 N N . PRO A 1 166 ? 1.183 -20.138 -19.804 1.00 97.31 166 PRO A N 1
ATOM 1287 C CA . PRO A 1 166 ? 1.103 -20.479 -21.219 1.00 97.31 166 PRO A CA 1
ATOM 1288 C C . PRO A 1 166 ? -0.218 -21.196 -21.546 1.00 97.31 166 PRO A C 1
ATOM 1290 O O . PRO A 1 166 ? -0.906 -21.658 -20.633 1.00 97.31 166 PRO A O 1
ATOM 1293 N N . PRO A 1 167 ? -0.558 -21.337 -22.839 1.00 97.81 167 PRO A N 1
ATOM 1294 C CA . PRO A 1 167 ? -1.604 -22.246 -23.280 1.00 97.81 167 PRO A CA 1
ATOM 1295 C C . PRO A 1 167 ? -1.467 -23.656 -22.707 1.00 97.81 167 PRO A C 1
ATOM 1297 O O . PRO A 1 167 ? -0.364 -24.203 -22.616 1.00 97.81 167 PRO A O 1
ATOM 1300 N N . ASP A 1 168 ? -2.603 -24.263 -22.393 1.00 97.12 168 ASP A N 1
ATOM 1301 C CA . ASP A 1 168 ? -2.716 -25.653 -21.973 1.00 97.12 168 ASP A CA 1
ATOM 1302 C C . ASP A 1 168 ? -3.990 -26.300 -22.553 1.00 97.12 168 ASP A C 1
ATOM 1304 O O . ASP A 1 168 ? -4.694 -25.727 -23.384 1.00 97.12 168 ASP A O 1
ATOM 1308 N N . TYR A 1 169 ? -4.281 -27.540 -22.155 1.00 94.81 169 TYR A N 1
ATOM 1309 C CA . TYR A 1 169 ? -5.446 -28.277 -22.652 1.00 94.81 169 TYR A CA 1
ATOM 1310 C C . TYR A 1 169 ? -6.795 -27.741 -22.130 1.00 94.81 169 TYR A C 1
ATOM 1312 O O . TYR A 1 169 ? -7.837 -28.191 -22.608 1.00 94.81 169 TYR A O 1
ATOM 1320 N N . PHE A 1 170 ? -6.793 -26.805 -21.172 1.00 96.19 170 PHE A N 1
ATOM 1321 C CA . PHE A 1 170 ? -7.979 -26.088 -20.697 1.00 96.19 170 PHE A CA 1
ATOM 1322 C C . PHE A 1 170 ? -8.133 -24.707 -21.351 1.00 96.19 170 PHE A C 1
ATOM 1324 O O . PHE A 1 170 ? -9.264 -24.280 -21.581 1.00 96.19 170 PHE A O 1
ATOM 1331 N N . SER A 1 171 ? -7.030 -24.012 -21.653 1.00 96.38 171 SER A N 1
ATOM 1332 C CA . SER A 1 171 ? -7.020 -22.693 -22.297 1.00 96.38 171 SER A CA 1
ATOM 1333 C C . SER A 1 171 ? -6.046 -22.649 -23.471 1.00 96.38 171 SER A C 1
ATOM 1335 O O . SER A 1 171 ? -4.830 -22.661 -23.284 1.00 96.38 171 SER A O 1
ATOM 1337 N N . ALA A 1 172 ? -6.579 -22.511 -24.687 1.00 96.12 172 ALA A N 1
ATOM 1338 C CA . ALA A 1 172 ? -5.777 -22.413 -25.907 1.00 96.12 172 ALA A CA 1
ATOM 1339 C C . ALA A 1 172 ? -4.912 -21.139 -25.981 1.00 96.12 172 ALA A C 1
ATOM 1341 O O . ALA A 1 172 ? -3.889 -21.144 -26.661 1.00 96.12 172 ALA A O 1
ATOM 1342 N N . ASP A 1 173 ? -5.296 -20.080 -25.265 1.00 97.00 173 ASP A N 1
ATOM 1343 C CA . ASP A 1 173 ? -4.605 -18.784 -25.280 1.00 97.00 173 ASP A CA 1
ATOM 1344 C C . ASP A 1 173 ? -3.759 -18.547 -24.015 1.00 97.00 173 ASP A C 1
ATOM 1346 O O . ASP A 1 173 ? -3.036 -17.554 -23.917 1.00 97.00 173 ASP A O 1
ATOM 1350 N N . GLY A 1 174 ? -3.819 -19.458 -23.036 1.00 97.06 174 GLY A N 1
ATOM 1351 C CA . GLY A 1 174 ? -3.194 -19.264 -21.729 1.00 97.06 174 GLY A CA 1
ATOM 1352 C C . GLY A 1 174 ? -3.878 -18.151 -20.935 1.00 97.06 174 GLY A C 1
ATOM 1353 O O . GLY A 1 174 ? -5.095 -17.968 -21.035 1.00 97.06 174 GLY A O 1
ATOM 1354 N N . GLN A 1 175 ? -3.114 -17.440 -20.104 1.00 97.81 175 GLN A N 1
ATOM 1355 C CA . GLN A 1 175 ? -3.590 -16.276 -19.352 1.00 97.81 175 GLN A CA 1
ATOM 1356 C C . GLN A 1 175 ? -2.472 -15.245 -19.200 1.00 97.81 175 GLN A C 1
ATOM 1358 O O . GLN A 1 175 ? -1.345 -15.591 -18.848 1.00 97.81 175 GLN A O 1
ATOM 1363 N N . LEU A 1 176 ? -2.802 -13.971 -19.397 1.00 96.75 176 LEU A N 1
ATOM 1364 C CA . LEU A 1 176 ? -1.910 -12.839 -19.162 1.00 96.75 176 LEU A CA 1
ATOM 1365 C C . LEU A 1 176 ? -2.416 -12.071 -17.938 1.00 96.75 176 LEU A C 1
ATOM 1367 O O . LEU A 1 176 ? -3.487 -11.473 -17.994 1.00 96.75 176 LEU A O 1
ATOM 1371 N N . TRP A 1 177 ? -1.678 -12.108 -16.829 1.00 97.38 177 TRP A N 1
ATOM 1372 C CA . TRP A 1 177 ? -2.133 -11.529 -15.556 1.00 97.38 177 TRP A CA 1
ATOM 1373 C C . TRP A 1 177 ? -1.708 -10.070 -15.372 1.00 97.38 177 TRP A C 1
ATOM 1375 O O . TRP A 1 177 ? -2.407 -9.304 -14.717 1.00 97.38 177 TRP A O 1
ATOM 1385 N N . GLY A 1 178 ? -0.583 -9.667 -15.971 1.00 96.19 178 GLY A N 1
ATOM 1386 C CA . GLY A 1 178 ? -0.130 -8.269 -15.974 1.00 96.19 178 GLY A CA 1
ATOM 1387 C C . GLY A 1 178 ? 0.727 -7.849 -14.773 1.00 96.19 178 GLY A C 1
ATOM 1388 O O . GLY A 1 178 ? 1.202 -6.717 -14.738 1.00 96.19 178 GLY A O 1
ATOM 1389 N N . ASN A 1 179 ? 0.966 -8.733 -13.799 1.00 98.19 179 ASN A N 1
ATOM 1390 C CA . ASN A 1 179 ? 1.854 -8.440 -12.671 1.00 98.19 179 ASN A CA 1
ATOM 1391 C C . ASN A 1 179 ? 3.321 -8.306 -13.116 1.00 98.19 179 ASN A C 1
ATOM 1393 O O . ASN A 1 179 ? 3.740 -9.060 -13.997 1.00 98.19 179 ASN A O 1
ATOM 1397 N N . PRO A 1 180 ? 4.135 -7.435 -12.493 1.00 97.69 180 PRO A N 1
ATOM 1398 C CA . PRO A 1 180 ? 5.572 -7.423 -12.724 1.00 97.69 180 PRO A CA 1
ATOM 1399 C C . PRO A 1 180 ? 6.212 -8.735 -12.270 1.00 97.69 180 PRO A C 1
ATOM 1401 O O . PRO A 1 180 ? 5.819 -9.339 -11.270 1.00 97.69 180 PRO A O 1
ATOM 1404 N N . LEU A 1 181 ? 7.242 -9.156 -12.999 1.00 98.19 181 LEU A N 1
ATOM 1405 C CA . LEU A 1 181 ? 8.083 -10.272 -12.585 1.00 98.19 181 LEU A CA 1
ATOM 1406 C C . LEU A 1 181 ? 9.139 -9.804 -11.584 1.00 98.19 181 LEU A C 1
ATOM 1408 O O . LEU A 1 181 ? 9.692 -8.713 -11.720 1.00 98.19 181 LEU A O 1
ATOM 1412 N N . TYR A 1 182 ? 9.472 -10.666 -10.627 1.00 98.31 182 TYR A N 1
ATOM 1413 C CA . TYR A 1 182 ? 10.590 -10.436 -9.720 1.00 98.31 182 TYR A CA 1
ATOM 1414 C C . TYR A 1 182 ? 11.933 -10.479 -10.447 1.00 98.31 182 TYR A C 1
ATOM 1416 O O . TYR A 1 182 ? 12.158 -11.310 -11.339 1.00 98.31 182 TYR A O 1
ATOM 1424 N N . ASP A 1 183 ? 12.854 -9.628 -10.012 1.00 98.00 183 ASP A N 1
ATOM 1425 C CA . ASP A 1 183 ? 14.273 -9.820 -10.269 1.00 98.00 183 ASP A CA 1
ATOM 1426 C C . ASP A 1 183 ? 14.852 -10.770 -9.210 1.00 98.00 183 ASP A C 1
ATOM 1428 O O . ASP A 1 183 ? 15.375 -10.371 -8.170 1.00 98.00 183 ASP A O 1
ATOM 1432 N N . TRP A 1 184 ? 14.715 -12.071 -9.471 1.00 98.06 184 TRP A N 1
ATOM 1433 C CA . TRP A 1 184 ? 15.181 -13.116 -8.559 1.00 98.06 184 TRP A CA 1
ATOM 1434 C C . TRP A 1 184 ? 16.690 -13.090 -8.301 1.00 98.06 184 TRP A C 1
ATOM 1436 O O . TRP A 1 184 ? 17.122 -13.579 -7.256 1.00 98.06 184 TRP A O 1
ATOM 1446 N N . ASP A 1 185 ? 17.490 -12.555 -9.226 1.00 98.19 185 ASP A N 1
ATOM 1447 C CA . ASP A 1 185 ? 18.932 -12.435 -9.024 1.00 98.19 185 ASP A CA 1
ATOM 1448 C C . ASP A 1 185 ? 19.238 -11.273 -8.070 1.00 98.19 185 ASP A C 1
ATOM 1450 O O . ASP A 1 185 ? 20.036 -11.451 -7.146 1.00 98.19 185 ASP A O 1
ATOM 1454 N N . ALA A 1 186 ? 18.545 -10.136 -8.215 1.00 97.50 186 ALA A N 1
ATOM 1455 C CA . ALA A 1 186 ? 18.618 -9.025 -7.263 1.00 97.50 186 ALA A CA 1
ATOM 1456 C C . ALA A 1 186 ? 18.155 -9.441 -5.855 1.00 97.50 186 ALA A C 1
ATOM 1458 O O . ALA A 1 186 ? 18.888 -9.236 -4.885 1.00 97.50 186 ALA A O 1
ATOM 1459 N N . MET A 1 187 ? 17.007 -10.121 -5.750 1.00 98.25 187 MET A N 1
ATOM 1460 C CA . MET A 1 187 ? 16.507 -10.660 -4.478 1.00 98.25 187 MET A CA 1
ATOM 1461 C C . MET A 1 187 ? 17.497 -11.644 -3.855 1.00 98.25 187 MET A C 1
ATOM 1463 O O . MET A 1 187 ? 17.793 -11.585 -2.666 1.00 98.25 187 MET A O 1
ATOM 1467 N N . ARG A 1 188 ? 18.064 -12.562 -4.647 1.00 98.38 188 ARG A N 1
ATOM 1468 C CA . ARG A 1 188 ? 19.061 -13.508 -4.130 1.00 98.38 188 ARG A CA 1
ATOM 1469 C C . ARG A 1 188 ? 20.299 -12.782 -3.602 1.00 98.38 188 ARG A C 1
ATOM 1471 O O . ARG A 1 188 ? 20.853 -13.210 -2.591 1.00 98.38 188 ARG A O 1
ATOM 1478 N N . ALA A 1 189 ? 20.737 -11.719 -4.274 1.00 98.19 189 ALA A N 1
ATOM 1479 C CA . ALA A 1 189 ? 21.929 -10.967 -3.898 1.00 98.19 189 ALA A CA 1
ATOM 1480 C C . ALA A 1 189 ? 21.798 -10.271 -2.532 1.00 98.19 189 ALA A C 1
ATOM 1482 O O . ALA A 1 189 ? 22.806 -10.133 -1.837 1.00 98.19 189 ALA A O 1
ATOM 1483 N N . ASP A 1 190 ? 20.588 -9.875 -2.122 1.00 97.25 190 ASP A N 1
ATOM 1484 C CA . ASP A 1 190 ? 20.345 -9.272 -0.804 1.00 97.25 190 ASP A CA 1
ATOM 1485 C C . ASP A 1 190 ? 19.902 -10.266 0.282 1.00 97.25 190 ASP A C 1
ATOM 1487 O O . ASP A 1 190 ? 19.757 -9.875 1.442 1.00 97.25 190 ASP A O 1
ATOM 1491 N N . GLY A 1 191 ? 19.772 -11.552 -0.065 1.00 98.06 191 GLY A N 1
ATOM 1492 C CA . GLY A 1 191 ? 19.339 -12.608 0.849 1.00 98.06 191 GLY A CA 1
ATOM 1493 C C . GLY A 1 191 ? 17.822 -12.742 0.963 1.00 98.06 191 GLY A C 1
ATOM 1494 O O . GLY A 1 191 ? 17.345 -13.202 1.998 1.00 98.06 191 GLY A O 1
ATOM 1495 N N . PHE A 1 192 ? 17.088 -12.371 -0.088 1.00 97.69 192 PHE A N 1
ATOM 1496 C CA . PHE A 1 192 ? 15.629 -12.409 -0.178 1.00 97.69 192 PHE A CA 1
ATOM 1497 C C . PHE A 1 192 ? 14.946 -11.527 0.867 1.00 97.69 192 PHE A C 1
ATOM 1499 O O . PHE A 1 192 ? 13.893 -11.882 1.370 1.00 97.69 192 PHE A O 1
ATOM 1506 N N . ARG A 1 193 ? 15.519 -10.369 1.210 1.00 95.94 193 ARG A N 1
ATOM 1507 C CA . ARG A 1 193 ? 15.027 -9.546 2.334 1.00 95.94 193 ARG A CA 1
ATOM 1508 C C . ARG A 1 193 ? 13.626 -8.972 2.139 1.00 95.94 193 ARG A C 1
ATOM 1510 O O . ARG A 1 193 ? 13.010 -8.569 3.121 1.00 95.94 193 ARG A O 1
ATOM 1517 N N . TRP A 1 194 ? 13.187 -8.840 0.890 1.00 96.12 194 TRP A N 1
ATOM 1518 C CA . TRP A 1 194 ? 11.840 -8.378 0.565 1.00 96.12 194 TRP A CA 1
ATOM 1519 C C . TRP A 1 194 ? 10.775 -9.470 0.763 1.00 96.12 194 TRP A C 1
ATOM 1521 O O . TRP A 1 194 ? 9.642 -9.139 1.099 1.00 96.12 194 TRP A O 1
ATOM 1531 N N . TRP A 1 195 ? 11.146 -10.738 0.558 1.00 93.81 195 TRP A N 1
ATOM 1532 C CA . TRP A 1 195 ? 10.282 -11.910 0.739 1.00 93.81 195 TRP A CA 1
ATOM 1533 C C . TRP A 1 195 ? 10.231 -12.352 2.205 1.00 93.81 195 TRP A C 1
ATOM 1535 O O . TRP A 1 195 ? 9.147 -12.814 2.627 1.00 93.81 195 TRP A O 1
#

Foldseek 3Di:
DDDPVLLVVQCQDDDPVDGPPVSVVVSVVVVLVVVCVVCVVVCVVVLVVCLVVDVLLVLQLLLVLVCVVVVNDFLLPDDPCSQVVPVVVSVVSCVVRVSSSSSSSVVVVVVVVVVVVVCVVCVVVVHDDDDDDDPFDALRHSLCSVCVLQFCADPSSAAPDFDWACDDPVGNRGGTPRTTDTPVVSCVVVVVVSD

Radius of gyration: 19.89 Å; chains: 1; bounding box: 52×47×48 Å

InterPro domains:
  IPR003385 Glycoside hydrolase, family 77 [PF02446] (17-195)
  IPR003385 Glycoside hydrolase, family 77 [PTHR32438] (16-195)
  IPR017853 Glycoside hydrolase superfamily [SSF51445] (15-195)

Sequence (195 aa):
ALTAGEVRAIDWGADPMRVDYDRVHAGRTALWDAAFAREKASAAPALRAALAAEPWLRDYCLYMAVKEEQGGAPWYAWPQPLRDRSAAALAAALERLDDRVLLHAYLQTEFTRQWDAVRAYAHAHGVRIIGDLPMYVAPDSADVWAQPAQFRLDPDGQPSAVAGVPPDYFSADGQLWGNPLYDWDAMRADGFRWW

Organism: NCBI:txid408170

pLDDT: mean 96.53, std 2.91, range [75.38, 98.88]

Secondary structure (DSSP, 8-state):
---HHHHHHS---S-TTS--HHHHHHHHHHHHHHHHHHHHHHHHHHHHHHHHH-HHHHHHHHHHHHHHHTTT--GGGS-HHHHTT-HHHHHHHHHHTHHHHHHHHHHHHHHHHHHHHHHHHHHHTT--------SS--SSSHHHHH-GGGB-B-TTSSBSSEEEE---SS-TT-EEEEEEPB-HHHHHHHTSTT-